Protein AF-A0A9J6EKA9-F1 (afdb_monomer_lite)

Sequence (253 aa):
MNLAAPEAAKYTLNICSNCFHDETPVNCERFLDGGGMNLFLRCLRQLTLYYRMSLIRDMLKNFKQIFTDKPELLRNMMGLLGNVAEVKELRPRLMQDKYLLVFSELLDSESDGIEVSYNAAGILAHILSDGPESWEKASIQAVSRDEVLMRMRRAIDRWALITKRNINYRSFEPILRLLSCEHTPEALHWAVWALANLTQVYRDRDYHTYHAPTGMPLACIYVRDGSTSTSILILPLIHHSLCQRLTFCGTSE

Structure (mmCIF, N/CA/C/O backbone):
data_AF-A0A9J6EKA9-F1
#
_entry.id   AF-A0A9J6EKA9-F1
#
loop_
_atom_site.group_PDB
_atom_site.id
_atom_site.type_symbol
_atom_site.label_atom_id
_atom_site.label_alt_id
_atom_site.label_comp_id
_atom_site.label_asym_id
_atom_site.label_entity_id
_atom_site.label_seq_id
_atom_site.pdbx_PDB_ins_code
_atom_site.Cartn_x
_atom_site.Cartn_y
_atom_site.Cartn_z
_atom_site.occupancy
_atom_site.B_iso_or_equiv
_atom_site.auth_seq_id
_atom_site.auth_comp_id
_atom_site.auth_asym_id
_atom_site.auth_atom_id
_atom_site.pdbx_PDB_model_num
ATOM 1 N N . MET A 1 1 ? -7.711 28.663 14.111 1.00 31.03 1 MET A N 1
ATOM 2 C CA . MET A 1 1 ? -7.559 29.728 13.095 1.00 31.03 1 MET A CA 1
ATOM 3 C C . MET A 1 1 ? -7.857 29.126 11.731 1.00 31.03 1 MET A C 1
ATOM 5 O O . MET A 1 1 ? -7.200 28.163 11.361 1.00 31.03 1 MET A O 1
ATOM 9 N N . ASN A 1 2 ? -8.876 29.630 11.032 1.00 32.97 2 ASN A N 1
ATOM 10 C CA . ASN A 1 2 ? -9.238 29.182 9.684 1.00 32.97 2 ASN A CA 1
ATOM 11 C C . ASN A 1 2 ? -8.281 29.816 8.666 1.00 32.97 2 ASN A C 1
ATOM 13 O O . ASN A 1 2 ? -8.476 30.961 8.269 1.00 32.97 2 ASN A O 1
ATOM 17 N N . LEU A 1 3 ? -7.245 29.085 8.252 1.00 32.62 3 LEU A N 1
ATOM 18 C CA . LEU A 1 3 ? -6.484 29.439 7.054 1.00 32.62 3 LEU A CA 1
ATOM 19 C C . LEU A 1 3 ? -7.378 29.195 5.831 1.00 32.62 3 LEU A C 1
ATOM 21 O O . LEU A 1 3 ? -7.979 28.127 5.700 1.00 32.62 3 LEU A O 1
ATOM 25 N N . ALA A 1 4 ? -7.484 30.186 4.944 1.00 34.25 4 ALA A N 1
ATOM 26 C CA . ALA A 1 4 ? -8.213 30.045 3.689 1.00 34.25 4 ALA A CA 1
ATOM 27 C C . ALA A 1 4 ? -7.691 28.825 2.904 1.00 34.25 4 ALA A C 1
ATOM 29 O O . ALA A 1 4 ? -6.487 28.561 2.871 1.00 34.25 4 ALA A O 1
ATOM 30 N N . ALA A 1 5 ? -8.594 28.076 2.263 1.00 39.09 5 ALA A N 1
ATOM 31 C CA . ALA A 1 5 ? -8.290 26.805 1.595 1.00 39.09 5 ALA A CA 1
ATOM 32 C C . ALA A 1 5 ? -7.062 26.805 0.643 1.00 39.09 5 ALA A C 1
ATOM 34 O O . ALA A 1 5 ? -6.386 25.773 0.607 1.00 39.09 5 ALA A O 1
ATOM 35 N N . PRO A 1 6 ? -6.730 27.898 -0.083 1.00 36.81 6 PRO A N 1
ATOM 36 C CA . PRO A 1 6 ? -5.526 27.976 -0.922 1.00 36.81 6 PRO A CA 1
ATOM 37 C C . PRO A 1 6 ? -4.214 28.122 -0.133 1.00 36.81 6 PRO A C 1
ATOM 39 O O . PRO A 1 6 ? -3.197 27.550 -0.517 1.00 36.81 6 PRO A O 1
ATOM 42 N N . GLU A 1 7 ? -4.231 28.846 0.988 1.00 36.44 7 GLU A N 1
ATOM 43 C CA . GLU A 1 7 ? -3.047 29.082 1.830 1.00 36.44 7 GLU A CA 1
ATOM 44 C C . GLU A 1 7 ? -2.715 27.858 2.689 1.00 36.44 7 GLU A C 1
ATOM 46 O O . GLU A 1 7 ? -1.553 27.487 2.830 1.00 36.44 7 GLU A O 1
ATOM 51 N N . ALA A 1 8 ? -3.740 27.141 3.164 1.00 39.84 8 ALA A N 1
ATOM 52 C CA . ALA A 1 8 ? -3.551 25.832 3.787 1.00 39.84 8 ALA A CA 1
ATOM 53 C C . ALA A 1 8 ? -2.933 24.817 2.804 1.00 39.84 8 ALA A C 1
ATOM 55 O O . ALA A 1 8 ? -2.064 24.042 3.186 1.00 39.84 8 ALA A O 1
ATOM 56 N N . ALA A 1 9 ? -3.337 24.847 1.526 1.00 41.97 9 ALA A N 1
ATOM 57 C CA . ALA A 1 9 ? -2.759 23.983 0.499 1.00 41.97 9 ALA A CA 1
ATOM 58 C C . ALA A 1 9 ? -1.284 24.319 0.229 1.00 41.97 9 ALA A C 1
ATOM 60 O O . ALA A 1 9 ? -0.479 23.399 0.174 1.00 41.97 9 ALA A O 1
ATOM 61 N N . LYS A 1 10 ? -0.904 25.602 0.134 1.00 42.03 10 LYS A N 1
ATOM 62 C CA . LYS A 1 10 ? 0.503 26.025 -0.021 1.00 42.03 10 LYS A CA 1
ATOM 63 C C . LYS A 1 10 ? 1.370 25.699 1.194 1.00 42.03 10 LYS A C 1
ATOM 65 O O . LYS A 1 10 ? 2.486 25.223 1.026 1.00 42.03 10 LYS A O 1
ATOM 70 N N . TYR A 1 11 ? 0.868 25.916 2.409 1.00 43.12 11 TYR A N 1
ATOM 71 C CA . TYR A 1 11 ? 1.606 25.601 3.635 1.00 43.12 11 TYR A CA 1
ATOM 72 C C . TYR A 1 11 ? 1.865 24.095 3.762 1.00 43.12 11 TYR A C 1
ATOM 74 O O . TYR A 1 11 ? 2.992 23.673 4.015 1.00 43.12 11 TYR A O 1
ATOM 82 N N . THR A 1 12 ? 0.853 23.266 3.497 1.00 45.53 12 THR A N 1
ATOM 83 C CA . THR A 1 12 ? 1.026 21.813 3.502 1.00 45.53 12 THR A CA 1
ATOM 84 C C . THR A 1 12 ? 1.826 21.322 2.292 1.00 45.53 12 THR A C 1
ATOM 86 O O . THR A 1 12 ? 2.595 20.386 2.453 1.00 45.53 12 THR A O 1
ATOM 89 N N . LEU A 1 13 ? 1.739 21.960 1.117 1.00 50.53 13 LEU A N 1
ATOM 90 C CA . LEU A 1 13 ? 2.626 21.690 -0.025 1.00 50.53 13 LEU A CA 1
ATOM 91 C C . LEU A 1 13 ? 4.085 22.023 0.294 1.00 50.53 13 LEU A C 1
ATOM 93 O O . LEU A 1 13 ? 4.950 21.270 -0.121 1.00 50.53 13 LEU A O 1
ATOM 97 N N . ASN A 1 14 ? 4.367 23.072 1.071 1.00 48.25 14 ASN A N 1
ATOM 98 C CA . ASN A 1 14 ? 5.718 23.382 1.552 1.00 48.25 14 ASN A CA 1
ATOM 99 C C . ASN A 1 14 ? 6.212 22.359 2.586 1.00 48.25 14 ASN A C 1
ATOM 101 O O . ASN A 1 14 ? 7.370 21.955 2.534 1.00 48.25 14 ASN A O 1
ATOM 105 N N . ILE A 1 15 ? 5.345 21.887 3.492 1.00 51.03 15 ILE A N 1
ATOM 106 C CA . ILE A 1 15 ? 5.673 20.760 4.386 1.00 51.03 15 ILE A CA 1
ATOM 107 C C . ILE A 1 15 ? 5.942 19.498 3.563 1.00 51.03 15 ILE A C 1
ATOM 109 O O . ILE A 1 15 ? 6.937 18.823 3.806 1.00 51.03 15 ILE A O 1
ATOM 113 N N . CYS A 1 16 ? 5.105 19.210 2.563 1.00 51.75 16 CYS A N 1
ATOM 114 C CA . CYS A 1 16 ? 5.302 18.091 1.651 1.00 51.75 16 CYS A CA 1
ATOM 115 C C . CYS A 1 16 ? 6.607 18.266 0.865 1.00 51.75 16 CYS A C 1
ATOM 117 O O . CYS A 1 16 ? 7.383 17.333 0.837 1.00 51.75 16 CYS A O 1
ATOM 119 N N . SER A 1 17 ? 6.917 19.455 0.336 1.00 52.16 17 SER A N 1
ATOM 120 C CA . SER A 1 17 ? 8.173 19.781 -0.361 1.00 52.16 17 SER A CA 1
ATOM 121 C C . SER A 1 17 ? 9.401 19.553 0.514 1.00 52.16 17 SER A C 1
ATOM 123 O O . SER A 1 17 ? 10.379 18.980 0.051 1.00 52.16 17 SER A O 1
ATOM 125 N N . ASN A 1 18 ? 9.344 19.935 1.791 1.00 47.75 18 ASN A N 1
ATOM 126 C CA . ASN A 1 18 ? 10.428 19.674 2.738 1.00 47.75 18 ASN A CA 1
ATOM 127 C C . ASN A 1 18 ? 10.524 18.187 3.118 1.00 47.75 18 ASN A C 1
ATOM 129 O O . ASN A 1 18 ? 11.625 17.682 3.311 1.00 47.75 18 ASN A O 1
ATOM 133 N N . CYS A 1 19 ? 9.397 17.470 3.185 1.00 50.28 19 CYS A N 1
ATOM 134 C CA . CYS A 1 19 ? 9.382 16.016 3.377 1.00 50.28 19 CYS A CA 1
ATOM 135 C C . CYS A 1 19 ? 9.825 15.253 2.115 1.00 50.28 19 CYS A C 1
ATOM 137 O O . CYS A 1 19 ? 10.387 14.175 2.249 1.00 50.28 19 CYS A O 1
ATOM 139 N N . PHE A 1 20 ? 9.614 15.807 0.915 1.00 50.81 20 PHE A N 1
ATOM 140 C CA . PHE A 1 20 ? 9.996 15.220 -0.376 1.00 50.81 20 PHE A CA 1
ATOM 141 C C . PHE A 1 20 ? 11.507 15.239 -0.613 1.00 50.81 20 PHE A C 1
ATOM 143 O O . PHE A 1 20 ? 12.000 14.491 -1.449 1.00 50.81 20 PHE A O 1
ATOM 150 N N . HIS A 1 21 ? 12.254 16.087 0.096 1.00 50.03 21 HIS A N 1
ATOM 151 C CA . HIS A 1 21 ? 13.708 16.149 -0.046 1.00 50.03 21 HIS A CA 1
ATOM 152 C C . HIS A 1 21 ? 14.460 15.240 0.931 1.00 50.03 21 HIS A C 1
ATOM 154 O O . HIS A 1 21 ? 15.605 14.893 0.654 1.00 50.03 21 HIS A O 1
ATOM 160 N N . ASP A 1 22 ? 13.830 14.820 2.032 1.00 56.62 22 ASP A N 1
ATOM 161 C CA . ASP A 1 22 ? 14.459 13.964 3.038 1.00 56.62 22 ASP A CA 1
ATOM 162 C C . ASP A 1 22 ? 13.412 13.043 3.682 1.00 56.62 22 ASP A C 1
ATOM 164 O O . ASP A 1 22 ? 12.856 13.309 4.740 1.00 56.62 22 ASP A O 1
ATOM 168 N N . GLU A 1 23 ? 13.052 11.967 2.997 1.00 66.50 23 GLU A N 1
ATOM 169 C CA . GLU A 1 23 ? 11.956 11.064 3.369 1.00 66.50 23 GLU A CA 1
ATOM 170 C C . GLU A 1 23 ? 12.373 10.085 4.499 1.00 66.50 23 GLU A C 1
ATOM 172 O O . GLU A 1 23 ? 12.373 8.862 4.347 1.00 66.50 23 GLU A O 1
ATOM 177 N N . THR A 1 24 ? 12.775 10.644 5.644 1.00 79.81 24 THR A N 1
ATOM 178 C CA . THR A 1 24 ? 13.167 9.935 6.875 1.00 79.81 24 THR A CA 1
ATOM 179 C C . THR A 1 24 ? 11.957 9.602 7.754 1.00 79.81 24 THR A C 1
ATOM 181 O O . THR A 1 24 ? 10.901 10.229 7.607 1.00 79.81 24 THR A O 1
ATOM 184 N N . PRO A 1 25 ? 12.088 8.683 8.737 1.00 85.19 25 PRO A N 1
ATOM 185 C CA . PRO A 1 25 ? 11.014 8.405 9.695 1.00 85.19 25 PRO A CA 1
ATOM 186 C C . PRO A 1 25 ? 10.488 9.658 10.411 1.00 85.19 25 PRO A C 1
ATOM 188 O O . PRO A 1 25 ? 9.280 9.820 10.562 1.00 85.19 25 PRO A O 1
ATOM 191 N N . VAL A 1 26 ? 11.379 10.592 10.765 1.00 85.00 26 VAL A N 1
ATOM 192 C CA . VAL A 1 26 ? 11.016 11.868 11.407 1.00 85.00 26 VAL A CA 1
ATOM 193 C C . VAL A 1 26 ? 10.159 12.734 10.483 1.00 85.00 26 VAL A C 1
ATOM 195 O O . VAL A 1 26 ? 9.188 13.348 10.921 1.00 85.00 26 VAL A O 1
ATOM 198 N N . ASN A 1 27 ? 10.480 12.786 9.191 1.00 82.06 27 ASN A N 1
ATOM 199 C CA . ASN A 1 27 ? 9.692 13.566 8.241 1.00 82.06 27 ASN A CA 1
ATOM 200 C C . ASN A 1 27 ? 8.364 12.874 7.886 1.00 82.06 27 ASN A C 1
ATOM 202 O O . ASN A 1 27 ? 7.355 13.558 7.715 1.00 82.06 27 ASN A O 1
ATOM 206 N N . CYS A 1 28 ? 8.313 11.538 7.892 1.00 87.50 28 CYS A N 1
ATOM 207 C CA . CYS A 1 28 ? 7.061 10.779 7.813 1.00 87.50 28 CYS A CA 1
ATOM 208 C C . CYS A 1 28 ? 6.128 11.100 8.993 1.00 87.50 28 CYS A C 1
ATOM 210 O O . CYS A 1 28 ? 4.935 11.337 8.801 1.00 87.50 28 CYS A O 1
ATOM 212 N N . GLU A 1 29 ? 6.674 11.171 10.208 1.00 87.75 29 GLU A N 1
ATOM 213 C CA . GLU A 1 29 ? 5.924 11.562 11.403 1.00 87.75 29 GLU A CA 1
ATOM 214 C C . GLU A 1 29 ? 5.414 13.007 11.303 1.00 87.75 29 GLU A C 1
ATOM 216 O O . GLU A 1 29 ? 4.215 13.248 11.456 1.00 87.75 29 GLU A O 1
ATOM 221 N N . ARG A 1 30 ? 6.284 13.955 10.926 1.00 86.06 30 ARG A N 1
ATOM 222 C CA . ARG A 1 30 ? 5.907 15.363 10.702 1.00 86.06 30 ARG A CA 1
ATOM 223 C C . ARG A 1 30 ? 4.816 15.524 9.649 1.00 86.06 30 ARG A C 1
ATOM 225 O O . ARG A 1 30 ? 3.934 16.366 9.815 1.00 86.06 30 ARG A O 1
ATOM 232 N N . PHE A 1 31 ? 4.846 14.734 8.576 1.00 84.88 31 PHE A N 1
ATOM 233 C CA . PHE A 1 31 ? 3.781 14.728 7.574 1.00 84.88 31 PHE A CA 1
ATOM 234 C C . PHE A 1 31 ? 2.436 14.321 8.189 1.00 84.88 31 PHE A C 1
ATOM 236 O O . PHE A 1 31 ? 1.421 14.983 7.951 1.00 84.88 31 PHE A O 1
ATOM 243 N N . LEU A 1 32 ? 2.414 13.262 9.003 1.00 88.62 32 LEU A N 1
ATOM 244 C CA . LEU A 1 32 ? 1.193 12.822 9.675 1.00 88.62 32 LEU A CA 1
ATOM 245 C C . LEU A 1 32 ? 0.695 13.863 10.689 1.00 88.62 32 LEU A C 1
ATOM 247 O O . LEU A 1 32 ? -0.502 14.163 10.707 1.00 88.62 32 LEU A O 1
ATOM 251 N N . ASP A 1 33 ? 1.594 14.448 11.483 1.00 87.75 33 ASP A N 1
ATOM 252 C CA . ASP A 1 33 ? 1.280 15.487 12.476 1.00 87.75 33 ASP A CA 1
ATOM 253 C C . ASP A 1 33 ? 0.767 16.775 11.829 1.00 87.75 33 ASP A C 1
ATOM 255 O O . ASP A 1 33 ? -0.171 17.401 12.323 1.00 87.75 33 ASP A O 1
ATOM 259 N N . GLY A 1 34 ? 1.308 17.126 10.661 1.00 83.00 34 GLY A N 1
ATOM 260 C CA . GLY A 1 34 ? 0.862 18.250 9.840 1.00 83.00 34 GLY A CA 1
ATOM 261 C C . GLY A 1 34 ? -0.487 18.033 9.143 1.00 83.00 34 GLY A C 1
ATOM 262 O O . GLY A 1 34 ? -0.888 18.856 8.318 1.00 83.00 34 GLY A O 1
ATOM 263 N N . GLY A 1 35 ? -1.194 16.934 9.427 1.00 83.31 35 GLY A N 1
ATOM 264 C CA . GLY A 1 35 ? -2.487 16.625 8.819 1.00 83.31 35 GLY A CA 1
ATOM 265 C C . GLY A 1 35 ? -2.385 16.099 7.386 1.00 83.31 35 GLY A C 1
ATOM 266 O O . GLY A 1 35 ? -3.360 16.193 6.633 1.00 83.31 35 GLY A O 1
ATOM 267 N N . GLY A 1 36 ? -1.243 15.521 7.008 1.00 84.19 36 GLY A N 1
ATOM 268 C CA . GLY A 1 36 ? -0.967 15.009 5.666 1.00 84.19 36 GLY A CA 1
ATOM 269 C C . GLY A 1 36 ? -2.031 14.047 5.129 1.00 84.19 36 GLY A C 1
ATOM 270 O O . GLY A 1 36 ? -2.446 14.165 3.976 1.00 84.19 36 GLY A O 1
ATOM 271 N N . MET A 1 37 ? -2.590 13.182 5.983 1.00 89.50 37 MET A N 1
ATOM 272 C CA . MET A 1 37 ? -3.687 12.282 5.594 1.00 89.50 37 MET A CA 1
ATOM 273 C C . MET A 1 37 ? -4.980 13.016 5.216 1.00 89.50 37 MET A C 1
ATOM 275 O O . MET A 1 37 ? -5.691 12.597 4.304 1.00 89.50 37 MET A O 1
ATOM 279 N N . ASN A 1 38 ? -5.297 14.132 5.877 1.00 83.81 38 ASN A N 1
ATOM 280 C CA . ASN A 1 38 ? -6.464 14.935 5.504 1.00 83.81 38 ASN A CA 1
ATOM 281 C C . ASN A 1 38 ? -6.245 15.619 4.153 1.00 83.81 38 ASN A C 1
ATOM 283 O O . ASN A 1 38 ? -7.187 15.739 3.367 1.00 83.81 38 ASN A O 1
ATOM 287 N N . LEU A 1 39 ? -5.013 16.050 3.866 1.00 79.19 39 LEU A N 1
ATOM 288 C CA . LEU A 1 39 ? -4.672 16.594 2.558 1.00 79.19 39 LEU A CA 1
ATOM 289 C C . LEU A 1 39 ? -4.777 15.517 1.471 1.00 79.19 39 LEU A C 1
ATOM 291 O O . LEU A 1 39 ? -5.430 15.763 0.460 1.00 79.19 39 LEU A O 1
ATOM 295 N N . PHE A 1 40 ? -4.226 14.325 1.710 1.00 83.06 40 PHE A N 1
ATOM 296 C CA . PHE A 1 40 ? -4.327 13.182 0.801 1.00 83.06 40 PHE A CA 1
ATOM 297 C C . PHE A 1 40 ? -5.783 12.886 0.412 1.00 83.06 40 PHE A C 1
ATOM 299 O O . PHE A 1 40 ? -6.127 12.887 -0.773 1.00 83.06 40 PHE A O 1
ATOM 306 N N . LEU A 1 41 ? -6.675 12.754 1.401 1.00 83.00 41 LEU A N 1
ATOM 307 C CA . LEU A 1 41 ? -8.102 12.519 1.154 1.00 83.00 41 LEU A CA 1
ATOM 308 C C . LEU A 1 41 ? -8.774 13.664 0.379 1.00 83.00 41 LEU A C 1
ATOM 310 O O . LEU A 1 41 ? -9.629 13.422 -0.476 1.00 83.00 41 LEU A O 1
ATOM 314 N N . ARG A 1 42 ? -8.402 14.922 0.653 1.00 78.94 42 ARG A N 1
ATOM 315 C CA . ARG A 1 42 ? -8.920 16.086 -0.087 1.00 78.94 42 ARG A CA 1
ATOM 316 C C . ARG A 1 42 ? -8.445 16.088 -1.540 1.00 78.94 42 ARG A C 1
ATOM 318 O O . ARG A 1 42 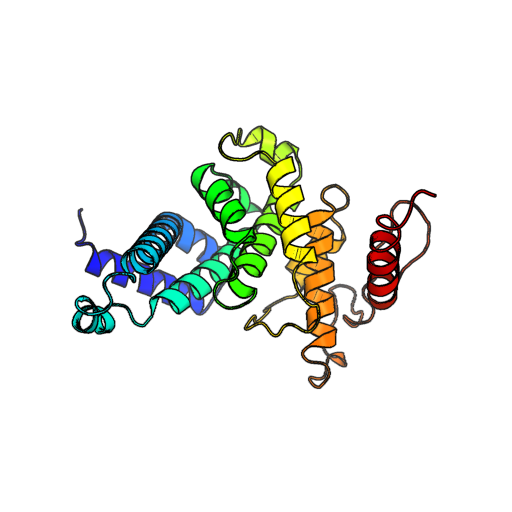? -9.255 16.370 -2.423 1.00 78.94 42 ARG A O 1
ATOM 325 N N . CYS A 1 43 ? -7.180 15.755 -1.794 1.00 76.38 43 CYS A N 1
ATOM 326 C CA . CYS A 1 43 ? -6.625 15.649 -3.143 1.00 76.38 43 CYS A CA 1
ATOM 327 C C . CYS A 1 43 ? -7.332 14.558 -3.950 1.00 76.38 43 CYS A C 1
ATOM 329 O O . CYS A 1 43 ? -7.789 14.835 -5.060 1.00 76.38 43 CYS A O 1
ATOM 331 N N . LEU A 1 44 ? -7.515 13.371 -3.362 1.00 75.81 44 LEU A N 1
ATOM 332 C CA . LEU A 1 44 ? -8.280 12.278 -3.965 1.00 75.81 44 LEU A CA 1
ATOM 333 C C . LEU A 1 44 ? -9.708 12.698 -4.300 1.00 75.81 44 LEU A C 1
ATOM 335 O O . LEU A 1 44 ? -10.119 12.609 -5.452 1.00 75.81 44 LEU A O 1
ATOM 339 N N . ARG A 1 45 ? -10.451 13.241 -3.326 1.00 75.56 45 ARG A N 1
ATOM 340 C CA . ARG A 1 45 ? -11.833 13.691 -3.547 1.00 75.56 45 ARG A CA 1
ATOM 341 C C . ARG A 1 45 ? -11.919 14.708 -4.682 1.00 75.56 45 ARG A C 1
ATOM 343 O O . ARG A 1 45 ? -12.806 14.618 -5.527 1.00 75.56 45 ARG A O 1
ATOM 350 N N . GLN A 1 46 ? -11.002 15.670 -4.717 1.00 67.88 46 GLN A N 1
ATOM 351 C CA . GLN A 1 46 ? -11.003 16.706 -5.742 1.00 67.88 46 GLN A CA 1
ATOM 352 C C . GLN A 1 46 ? -10.656 16.153 -7.133 1.00 67.88 46 GLN A C 1
ATOM 354 O O . GLN A 1 46 ? -11.191 16.646 -8.127 1.00 67.88 46 GLN A O 1
ATOM 359 N N . LEU A 1 47 ? -9.773 15.154 -7.218 1.00 66.38 47 LEU A N 1
ATOM 360 C CA . LEU A 1 47 ? -9.475 14.438 -8.459 1.00 66.38 47 LEU A CA 1
ATOM 361 C C . LEU A 1 47 ? -10.683 13.627 -8.929 1.00 66.38 47 LEU A C 1
ATOM 363 O O . LEU A 1 47 ? -11.090 13.768 -10.078 1.00 66.38 47 LEU A O 1
ATOM 367 N N . THR A 1 48 ? -11.324 12.867 -8.040 1.00 67.12 48 THR A N 1
ATOM 368 C CA . THR A 1 48 ? -12.539 12.105 -8.358 1.00 67.12 48 THR A CA 1
ATOM 369 C C . THR A 1 48 ? -13.650 13.015 -8.877 1.00 67.12 48 THR A C 1
ATOM 371 O O . THR A 1 48 ? -14.286 12.705 -9.881 1.00 67.12 48 THR A O 1
ATOM 374 N N . LEU A 1 49 ? -13.863 14.175 -8.245 1.00 66.44 49 LEU A N 1
ATOM 375 C CA . LEU A 1 49 ? -14.834 15.164 -8.720 1.00 66.44 49 LEU A CA 1
ATOM 376 C C . LEU A 1 49 ? -14.463 15.716 -10.100 1.00 66.44 49 LEU A C 1
ATOM 378 O O . LEU A 1 49 ? -15.329 15.814 -10.964 1.00 66.44 49 LEU A O 1
ATOM 382 N N . TYR A 1 50 ? -13.185 16.020 -10.336 1.00 61.38 50 TYR A N 1
ATOM 383 C CA . TYR A 1 50 ? -12.711 16.479 -11.641 1.00 61.38 50 TYR A CA 1
ATOM 384 C C . TYR A 1 50 ? -12.977 15.447 -12.749 1.00 61.38 50 TYR A C 1
ATOM 386 O O . TYR A 1 50 ? -13.568 15.789 -13.773 1.00 61.38 50 TYR A O 1
ATOM 394 N N . TYR A 1 51 ? -12.626 14.176 -12.527 1.00 61.12 51 TYR A N 1
ATOM 395 C CA . TYR A 1 51 ? -12.860 13.114 -13.509 1.00 61.12 51 TYR A CA 1
ATOM 396 C C . TYR A 1 51 ? -14.351 12.845 -13.744 1.00 61.12 51 TYR A C 1
ATOM 398 O O . TYR A 1 51 ? -14.757 12.638 -14.886 1.00 61.12 51 TYR A O 1
ATOM 406 N N . ARG A 1 52 ? -15.195 12.941 -12.706 1.00 63.84 52 ARG A N 1
ATOM 407 C CA . ARG A 1 52 ? -16.658 12.811 -12.850 1.00 63.84 52 ARG A CA 1
ATOM 408 C C . ARG A 1 52 ? -17.298 13.993 -13.586 1.00 63.84 52 ARG A C 1
ATOM 410 O O . ARG A 1 52 ? -18.282 13.801 -14.291 1.00 63.84 52 ARG A O 1
ATOM 417 N N . MET A 1 53 ? -16.748 15.200 -13.450 1.00 59.59 53 MET A N 1
ATOM 418 C CA . MET A 1 53 ? -17.249 16.415 -14.112 1.00 59.59 53 MET A CA 1
ATOM 419 C C . MET A 1 53 ? -16.706 16.614 -15.540 1.00 59.59 53 MET A C 1
ATOM 421 O O . MET A 1 53 ? -17.224 17.452 -16.277 1.00 59.59 53 MET A O 1
ATOM 425 N N . SER A 1 54 ? -15.718 15.821 -15.978 1.00 54.19 54 SER A N 1
ATOM 426 C CA . SER A 1 54 ? -15.102 15.894 -17.316 1.00 54.19 54 SER A CA 1
ATOM 427 C C . SER A 1 54 ? -16.058 15.602 -18.491 1.00 54.19 54 SER A C 1
ATOM 429 O O . SER A 1 54 ? -15.642 15.707 -19.648 1.00 54.19 54 SER A O 1
ATOM 431 N N . LEU A 1 55 ? -17.325 15.265 -18.240 1.00 52.69 55 LEU A N 1
ATOM 432 C CA . LEU A 1 55 ? -18.364 15.189 -19.275 1.00 52.69 55 LEU A CA 1
ATOM 433 C C . LEU A 1 55 ? -18.832 16.578 -19.759 1.00 52.69 55 LEU A C 1
ATOM 435 O O . LEU A 1 55 ? -19.481 16.667 -20.795 1.00 52.69 55 LEU A O 1
ATOM 439 N N . ILE A 1 56 ? -18.444 17.668 -19.083 1.00 56.06 56 ILE A N 1
ATOM 440 C CA . ILE A 1 56 ? -18.742 19.057 -19.479 1.00 56.06 56 ILE A CA 1
ATOM 441 C C . ILE A 1 56 ? -17.443 19.728 -19.969 1.00 56.06 56 ILE A C 1
ATOM 443 O O . ILE A 1 56 ? -16.884 20.619 -19.327 1.00 56.06 56 ILE A O 1
ATOM 447 N N . ARG A 1 57 ? -16.895 19.233 -21.090 1.00 51.94 57 ARG A N 1
ATOM 448 C CA . ARG A 1 57 ? -15.536 19.564 -21.577 1.00 51.94 57 ARG A CA 1
ATOM 449 C C . ARG A 1 57 ? -15.292 21.045 -21.897 1.00 51.94 57 ARG A C 1
ATOM 451 O O . ARG A 1 57 ? -14.149 21.488 -21.805 1.00 51.94 57 ARG A O 1
ATOM 458 N N . ASP A 1 58 ? -16.323 21.821 -22.218 1.00 52.28 58 ASP A N 1
ATOM 459 C CA . ASP A 1 58 ? -16.129 23.181 -22.742 1.00 52.28 58 ASP A CA 1
ATOM 460 C C . ASP A 1 58 ? -16.069 24.283 -21.675 1.00 52.28 58 ASP A C 1
ATOM 462 O O . ASP A 1 58 ? -15.504 25.346 -21.925 1.00 52.28 58 ASP A O 1
ATOM 466 N N . MET A 1 59 ? -16.531 24.024 -20.446 1.00 51.56 59 MET A N 1
ATOM 467 C CA . MET A 1 59 ? -16.549 25.037 -19.377 1.00 51.56 59 MET A CA 1
ATOM 468 C C . MET A 1 59 ? -15.257 25.070 -18.530 1.00 51.56 59 MET A C 1
ATOM 470 O O . MET A 1 59 ? -15.060 25.977 -17.724 1.00 51.56 59 MET A O 1
ATOM 474 N N . LEU A 1 60 ? -14.347 24.103 -18.711 1.00 48.16 60 LEU A N 1
ATOM 475 C CA . LEU A 1 60 ? -13.172 23.904 -17.843 1.00 48.16 60 LEU A CA 1
ATOM 476 C C . LEU A 1 60 ? -11.832 24.369 -18.438 1.00 48.16 60 LEU A C 1
ATOM 478 O O . LEU A 1 60 ? -10.801 24.261 -17.769 1.00 48.16 60 LEU A O 1
ATOM 482 N N . LYS A 1 61 ? -11.808 24.949 -19.647 1.00 47.62 61 LYS A N 1
ATOM 483 C CA . LYS A 1 61 ? -10.563 25.480 -20.243 1.00 47.62 61 LYS A CA 1
ATOM 484 C C . LYS A 1 61 ? -9.898 26.563 -19.377 1.00 47.62 61 LYS A C 1
ATOM 486 O O . LYS A 1 61 ? -8.675 26.592 -19.306 1.00 47.62 61 LYS A O 1
ATOM 491 N N . ASN A 1 62 ? -10.683 27.348 -18.631 1.00 45.72 62 ASN A N 1
ATOM 492 C CA . ASN A 1 62 ? -10.177 28.361 -17.690 1.00 45.72 62 ASN A CA 1
ATOM 493 C C . ASN A 1 62 ? -9.817 27.801 -16.301 1.00 45.72 62 ASN A C 1
ATOM 495 O O . ASN A 1 62 ? -9.135 28.462 -15.527 1.00 45.72 62 ASN A O 1
ATOM 499 N N . PHE A 1 63 ? -10.227 26.570 -15.984 1.00 42.88 63 PHE A N 1
ATOM 500 C CA . PHE A 1 63 ? -9.856 25.890 -14.739 1.00 42.88 63 PHE A CA 1
ATOM 501 C C . PHE A 1 63 ? -8.499 25.177 -14.851 1.00 42.88 63 PHE A C 1
ATOM 503 O O . PHE A 1 63 ? -7.828 24.959 -13.847 1.00 42.88 63 PHE A O 1
ATOM 510 N N . LYS A 1 64 ? -8.046 24.862 -16.071 1.00 39.28 64 LYS A N 1
ATOM 511 C CA . LYS A 1 64 ? -6.797 24.133 -16.341 1.00 39.28 64 LYS A CA 1
ATOM 512 C C . LYS A 1 64 ? -5.559 24.758 -15.674 1.00 39.28 64 LYS A C 1
ATOM 514 O O . LYS A 1 64 ? -4.677 24.023 -15.260 1.00 39.28 64 LYS A O 1
ATOM 519 N N . GLN A 1 65 ? -5.525 26.081 -15.497 1.00 42.69 65 GLN A N 1
ATOM 520 C CA . GLN A 1 65 ? -4.359 26.816 -14.983 1.00 42.69 65 GLN A CA 1
ATOM 521 C C . GLN A 1 65 ? -4.130 26.704 -13.464 1.00 42.69 65 GLN A C 1
ATOM 523 O O . GLN A 1 65 ? -3.018 26.939 -13.009 1.00 42.69 65 GLN A O 1
ATOM 528 N N . ILE A 1 66 ? -5.143 26.312 -12.680 1.00 44.31 66 ILE A N 1
ATOM 529 C CA . ILE A 1 66 ? -5.011 26.068 -11.225 1.00 44.31 66 ILE A CA 1
ATOM 530 C C . ILE A 1 66 ? -4.718 24.577 -10.941 1.00 44.31 66 ILE A C 1
ATOM 532 O O . ILE A 1 66 ? -4.399 24.193 -9.818 1.00 44.31 66 ILE A O 1
ATOM 536 N N . PHE A 1 67 ? -4.849 23.708 -11.952 1.00 47.03 67 PHE A N 1
ATOM 537 C CA . PHE A 1 67 ? -5.054 22.269 -11.758 1.00 47.03 67 PHE A CA 1
ATOM 538 C C . PHE A 1 67 ? -4.105 21.352 -12.540 1.00 47.03 67 PHE A C 1
ATOM 540 O O . PHE A 1 67 ? -4.344 20.144 -12.587 1.00 47.03 67 PHE A O 1
ATOM 547 N N . THR A 1 68 ? -3.024 21.901 -13.094 1.00 44.03 68 THR A N 1
ATOM 548 C CA . THR A 1 68 ? -2.032 21.181 -13.908 1.00 44.03 68 THR A CA 1
ATOM 549 C C . THR A 1 68 ? -1.246 20.116 -13.123 1.00 44.03 68 THR A C 1
ATOM 551 O O . THR A 1 68 ? -0.924 19.078 -13.691 1.00 44.03 68 THR A O 1
ATOM 554 N N . ASP A 1 69 ? -1.058 20.290 -11.807 1.00 54.00 69 ASP A N 1
ATOM 555 C CA . ASP A 1 69 ? -0.076 19.505 -11.026 1.00 54.00 69 ASP A CA 1
ATOM 556 C C . ASP A 1 69 ? -0.690 18.389 -10.153 1.00 54.00 69 ASP A C 1
ATOM 558 O O . ASP A 1 69 ? -0.019 17.764 -9.333 1.00 54.00 69 ASP A O 1
ATOM 562 N N . LYS A 1 70 ? -1.998 18.119 -10.262 1.00 62.50 70 LYS A N 1
ATOM 563 C CA . LYS A 1 70 ? -2.692 17.212 -9.322 1.00 62.50 70 LYS A CA 1
ATOM 564 C C . LYS A 1 70 ? -2.349 15.719 -9.446 1.00 62.50 70 LYS A C 1
ATOM 566 O O . LYS A 1 70 ? -2.280 15.074 -8.399 1.00 62.50 70 LYS A O 1
ATOM 571 N N . PRO A 1 71 ? -2.191 15.130 -10.647 1.00 63.12 71 PRO A N 1
ATOM 572 C CA . PRO A 1 71 ? -1.759 13.736 -10.761 1.00 63.12 71 PRO A CA 1
ATOM 573 C C . PRO A 1 71 ? -0.359 13.532 -10.176 1.00 63.12 71 PRO A C 1
ATOM 575 O O . PRO A 1 71 ? -0.113 12.546 -9.492 1.00 63.12 71 PRO A O 1
ATOM 578 N N . GLU A 1 72 ? 0.524 14.513 -10.370 1.00 68.19 72 GLU A N 1
ATOM 579 C CA . GLU A 1 72 ? 1.856 14.535 -9.770 1.00 68.19 72 GLU A CA 1
ATOM 580 C C . GLU A 1 72 ? 1.797 14.669 -8.249 1.00 68.19 72 GLU A C 1
ATOM 582 O O . GLU A 1 72 ? 2.420 13.883 -7.543 1.00 68.19 72 GLU A O 1
ATOM 587 N N . LEU A 1 73 ? 0.962 15.570 -7.730 1.00 69.62 73 LEU A N 1
ATOM 588 C CA . LEU A 1 73 ? 0.734 15.693 -6.294 1.00 69.62 73 LEU A CA 1
ATOM 589 C C . LEU A 1 73 ? 0.226 14.387 -5.671 1.00 69.62 73 LEU A C 1
ATOM 591 O O . LEU A 1 73 ? 0.698 13.998 -4.605 1.00 69.62 73 LEU A O 1
ATOM 595 N N . LEU A 1 74 ? -0.723 13.705 -6.323 1.00 70.19 74 LEU A N 1
ATOM 596 C CA . LEU A 1 74 ? -1.218 12.412 -5.853 1.00 70.19 74 LEU A CA 1
ATOM 597 C C . LEU A 1 74 ? -0.110 11.355 -5.877 1.00 70.19 74 LEU A C 1
ATOM 599 O O . LEU A 1 74 ? 0.042 10.640 -4.892 1.00 70.19 74 LEU A O 1
ATOM 603 N N . ARG A 1 75 ? 0.677 11.275 -6.958 1.00 71.38 75 ARG A N 1
ATOM 604 C CA . ARG A 1 75 ? 1.814 10.347 -7.064 1.00 71.38 75 ARG A CA 1
ATOM 605 C C . ARG A 1 75 ? 2.822 10.578 -5.942 1.00 71.38 75 ARG A C 1
ATOM 607 O O . ARG A 1 75 ? 3.212 9.634 -5.263 1.00 71.38 75 ARG A O 1
ATOM 614 N N . ASN A 1 76 ? 3.167 11.836 -5.696 1.00 75.00 76 ASN A N 1
ATOM 615 C CA . ASN A 1 76 ? 4.107 12.218 -4.653 1.00 75.00 76 ASN A CA 1
ATOM 616 C C . ASN A 1 76 ? 3.547 11.873 -3.259 1.00 75.00 76 ASN A C 1
ATOM 618 O O . ASN A 1 76 ? 4.249 11.294 -2.433 1.00 75.00 76 ASN A O 1
ATOM 622 N N . MET A 1 77 ? 2.257 12.131 -3.007 1.00 79.38 77 MET A N 1
ATOM 623 C CA . MET A 1 77 ? 1.593 11.711 -1.764 1.00 79.38 77 MET A CA 1
ATOM 624 C C . MET A 1 77 ? 1.573 10.192 -1.591 1.00 79.38 77 MET A C 1
ATOM 626 O O . MET A 1 77 ? 1.817 9.715 -0.489 1.00 79.38 77 MET A O 1
ATOM 630 N N . MET A 1 78 ? 1.305 9.432 -2.655 1.00 82.50 78 MET A N 1
ATOM 631 C CA . MET A 1 78 ? 1.331 7.968 -2.614 1.00 82.50 78 MET A CA 1
ATOM 632 C C . MET A 1 78 ? 2.730 7.442 -2.284 1.00 82.50 78 MET A C 1
ATOM 634 O O . MET A 1 78 ? 2.849 6.563 -1.435 1.00 82.50 78 MET A O 1
ATOM 638 N N . GLY A 1 79 ? 3.780 8.017 -2.880 1.00 81.25 79 GLY A N 1
ATOM 639 C CA . GLY A 1 79 ? 5.168 7.687 -2.542 1.00 81.25 79 GLY A CA 1
ATOM 640 C C . GLY A 1 79 ? 5.493 7.972 -1.074 1.00 81.25 79 GLY A C 1
ATOM 641 O O . GLY A 1 79 ? 5.996 7.099 -0.370 1.00 81.25 79 GLY A O 1
ATOM 642 N N . LEU A 1 80 ? 5.108 9.151 -0.570 1.00 82.56 80 LEU A N 1
ATOM 643 C CA . LEU A 1 80 ? 5.312 9.517 0.834 1.00 82.56 80 LEU A CA 1
ATOM 644 C C . LEU A 1 80 ? 4.579 8.573 1.796 1.00 82.56 80 LEU A C 1
ATOM 646 O O . LEU A 1 80 ? 5.144 8.170 2.809 1.00 82.56 80 LEU A O 1
ATOM 650 N N . LEU A 1 81 ? 3.340 8.193 1.474 1.00 90.00 81 LEU A N 1
ATOM 651 C CA . LEU A 1 81 ? 2.574 7.221 2.257 1.00 90.00 81 LEU A CA 1
ATOM 652 C C . LEU A 1 81 ? 3.188 5.821 2.216 1.00 90.00 81 LEU A C 1
ATOM 654 O O . LEU A 1 81 ? 3.122 5.119 3.223 1.00 90.00 81 LEU A O 1
ATOM 658 N N . GLY A 1 82 ? 3.819 5.445 1.100 1.00 91.44 82 GLY A N 1
ATOM 659 C CA . GLY A 1 82 ? 4.672 4.262 1.011 1.00 91.44 82 GLY A CA 1
ATOM 660 C C . GLY A 1 82 ? 5.746 4.279 2.095 1.00 91.44 82 GLY A C 1
ATOM 661 O O . GLY A 1 82 ? 5.785 3.373 2.922 1.00 91.44 82 GLY A O 1
ATOM 662 N N . ASN A 1 83 ? 6.520 5.364 2.190 1.00 89.62 83 ASN A N 1
ATOM 663 C CA . ASN A 1 83 ? 7.558 5.497 3.222 1.00 89.62 83 ASN A CA 1
ATOM 664 C C . ASN A 1 83 ? 6.990 5.482 4.643 1.00 89.62 83 ASN A C 1
ATOM 666 O O . ASN A 1 83 ? 7.565 4.866 5.535 1.00 89.62 83 ASN A O 1
ATOM 670 N N . VAL A 1 84 ? 5.852 6.148 4.868 1.00 92.75 84 VAL A N 1
ATOM 671 C CA . VAL A 1 84 ? 5.179 6.118 6.176 1.00 92.75 84 VAL A CA 1
ATOM 672 C C . VAL A 1 84 ? 4.838 4.676 6.555 1.00 92.75 84 VAL A C 1
ATOM 674 O O . VAL A 1 84 ? 5.029 4.289 7.706 1.00 92.75 84 VAL A O 1
ATOM 677 N N . ALA A 1 85 ? 4.359 3.871 5.602 1.00 95.81 85 ALA A N 1
ATOM 678 C CA . ALA A 1 85 ? 4.031 2.471 5.837 1.00 95.81 85 ALA A CA 1
ATOM 679 C C . ALA A 1 85 ? 5.278 1.609 6.105 1.00 95.81 85 ALA A C 1
ATOM 681 O O . ALA A 1 85 ? 5.205 0.656 6.879 1.00 95.81 85 ALA A O 1
ATOM 682 N N . GLU A 1 86 ? 6.440 1.951 5.546 1.00 93.75 86 GLU A N 1
ATOM 683 C CA . GLU A 1 86 ? 7.702 1.256 5.837 1.00 93.75 86 GLU A CA 1
ATOM 684 C C . GLU A 1 86 ? 8.144 1.406 7.307 1.00 93.75 86 GLU A C 1
ATOM 686 O O . GLU A 1 86 ? 8.794 0.501 7.848 1.00 93.75 86 GLU A O 1
ATOM 691 N N . VAL A 1 87 ? 7.761 2.504 7.975 1.00 94.62 87 VAL A N 1
ATOM 692 C CA . VAL A 1 87 ? 8.064 2.781 9.390 1.00 94.62 87 VAL A CA 1
ATOM 693 C C . VAL A 1 87 ? 7.053 2.075 10.295 1.00 94.62 87 VAL A C 1
ATOM 695 O O . VAL A 1 87 ? 5.887 2.464 10.390 1.00 94.62 87 VAL A O 1
ATOM 698 N N . LYS A 1 88 ? 7.502 1.026 10.995 1.00 94.69 88 LYS A N 1
ATOM 699 C CA . LYS A 1 88 ? 6.643 0.158 11.818 1.00 94.69 88 LYS A CA 1
ATOM 700 C C . LYS A 1 88 ? 5.851 0.929 12.873 1.00 94.69 88 LYS A C 1
ATOM 702 O O . LYS A 1 88 ? 4.667 0.679 13.064 1.00 94.69 88 LYS A O 1
ATOM 707 N N . GLU A 1 89 ? 6.484 1.898 13.514 1.00 96.25 89 GLU A N 1
ATOM 708 C CA . GLU A 1 89 ? 5.914 2.688 14.603 1.00 96.25 89 GLU A CA 1
ATOM 709 C C . GLU A 1 89 ? 4.806 3.636 14.116 1.00 96.25 89 GLU A C 1
ATOM 711 O O . GLU A 1 89 ? 3.927 4.011 14.893 1.00 96.25 89 GLU A O 1
ATOM 716 N N . LEU A 1 90 ? 4.803 3.997 12.826 1.00 96.56 90 LEU A N 1
ATOM 717 C CA . LEU A 1 90 ? 3.808 4.893 12.231 1.00 96.56 90 LEU A CA 1
ATOM 718 C C . LEU A 1 90 ? 2.610 4.151 11.627 1.00 96.56 90 LEU A C 1
ATOM 720 O O . LEU A 1 90 ? 1.538 4.747 11.502 1.00 96.56 90 LEU A O 1
ATOM 724 N N . ARG A 1 91 ? 2.734 2.856 11.304 1.00 97.06 91 ARG A N 1
ATOM 725 C CA . ARG A 1 91 ? 1.644 2.044 10.725 1.00 97.06 91 ARG A CA 1
ATOM 726 C C . ARG A 1 91 ? 0.337 2.064 11.529 1.00 97.06 91 ARG A C 1
ATOM 728 O O . ARG A 1 91 ? -0.711 2.218 10.897 1.00 97.06 91 ARG A O 1
ATOM 735 N N . PRO A 1 92 ? 0.331 2.045 12.878 1.00 97.12 92 PRO A N 1
ATOM 736 C CA . PRO A 1 92 ? -0.904 2.202 13.650 1.00 97.12 92 PRO A CA 1
ATOM 737 C C . PRO A 1 92 ? -1.676 3.492 13.335 1.00 97.12 92 PRO A C 1
ATOM 739 O O . PRO A 1 92 ? -2.897 3.525 13.448 1.00 97.12 92 PRO A O 1
ATOM 742 N N . ARG A 1 93 ? -0.999 4.559 12.886 1.00 96.25 93 ARG A N 1
ATOM 743 C CA . ARG A 1 93 ? -1.651 5.818 12.485 1.00 96.25 93 ARG A CA 1
ATOM 744 C C . ARG A 1 93 ? -2.372 5.705 11.137 1.00 96.25 93 ARG A C 1
ATOM 746 O O . ARG A 1 93 ? -3.300 6.480 10.893 1.00 96.25 93 ARG A O 1
ATOM 753 N N . LEU A 1 94 ? -1.967 4.754 10.290 1.00 96.25 94 LEU A N 1
ATOM 754 C CA . LEU A 1 94 ? -2.612 4.422 9.015 1.00 96.25 94 LEU A CA 1
ATOM 755 C C . LEU A 1 94 ? -3.776 3.428 9.176 1.00 96.25 94 LEU A C 1
ATOM 757 O O . LEU A 1 94 ? -4.637 3.371 8.299 1.00 96.25 94 LEU A O 1
ATOM 761 N N . MET A 1 95 ? -3.839 2.698 10.296 1.00 96.75 95 MET A N 1
ATOM 762 C CA . MET A 1 95 ? -4.914 1.758 10.642 1.00 96.75 95 MET A CA 1
ATOM 763 C C . MET A 1 95 ? -6.210 2.487 11.033 1.00 96.75 95 MET A C 1
ATOM 765 O O . MET A 1 95 ? -6.622 2.499 12.189 1.00 96.75 95 MET A O 1
ATOM 769 N N . GLN A 1 96 ? -6.847 3.135 10.057 1.00 95.06 96 GLN A N 1
ATOM 770 C CA . GLN A 1 96 ? -8.148 3.789 10.209 1.00 95.06 96 GLN A CA 1
ATOM 771 C C . GLN A 1 96 ? -9.059 3.406 9.046 1.00 95.06 96 GLN A C 1
ATOM 773 O O . GLN A 1 96 ? -8.627 3.427 7.893 1.00 95.06 96 GLN A O 1
ATOM 778 N N . ASP A 1 97 ? -10.337 3.165 9.339 1.00 93.50 97 ASP A N 1
ATOM 779 C CA . ASP A 1 97 ? -11.375 2.779 8.373 1.00 93.50 97 ASP A CA 1
ATOM 780 C C . ASP A 1 97 ? -11.324 3.572 7.064 1.00 93.50 97 ASP A C 1
ATOM 782 O O . ASP A 1 97 ? -11.174 3.017 5.977 1.00 93.50 97 ASP A O 1
ATOM 786 N N . LYS A 1 98 ? -11.379 4.902 7.173 1.00 90.31 98 LYS A N 1
ATOM 787 C CA . LYS A 1 98 ? -11.387 5.812 6.020 1.00 90.31 98 LYS A CA 1
ATOM 788 C C . LYS A 1 98 ? -10.121 5.734 5.160 1.00 90.31 98 LYS A C 1
ATOM 790 O O . LYS A 1 98 ? -10.175 6.108 3.995 1.00 90.31 98 LYS A O 1
ATOM 795 N N . TYR A 1 99 ? -8.985 5.325 5.723 1.00 94.44 99 TYR A N 1
ATOM 796 C CA . TYR A 1 99 ? -7.728 5.213 4.981 1.00 94.44 99 TYR A CA 1
ATOM 797 C C . TYR A 1 99 ? -7.614 3.843 4.325 1.00 94.44 99 TYR A C 1
ATOM 799 O O . TYR A 1 99 ? -7.314 3.766 3.139 1.00 94.44 99 TYR A O 1
ATOM 807 N N . LEU A 1 100 ? -7.921 2.778 5.067 1.00 96.44 100 LEU A N 1
ATOM 808 C CA . LEU A 1 100 ? -7.867 1.409 4.558 1.00 96.44 100 LEU A CA 1
ATOM 809 C C . LEU A 1 100 ? -8.896 1.168 3.453 1.00 96.44 100 LEU A C 1
ATOM 811 O O . LEU A 1 100 ? -8.564 0.526 2.460 1.00 96.44 100 LEU A O 1
ATOM 815 N N . LEU A 1 101 ? -10.096 1.749 3.569 1.00 92.94 101 LEU A N 1
ATOM 816 C CA . LEU A 1 101 ? -11.085 1.741 2.491 1.00 92.94 101 LEU A CA 1
ATOM 817 C C . LEU A 1 101 ? -10.513 2.368 1.214 1.00 92.94 101 LEU A C 1
ATOM 819 O O . LEU A 1 101 ? -10.547 1.751 0.156 1.00 92.94 101 LEU A O 1
ATOM 823 N N . VAL A 1 102 ? -9.914 3.555 1.327 1.00 91.88 102 VAL A N 1
ATOM 824 C CA . VAL A 1 102 ? -9.318 4.258 0.184 1.00 91.88 102 VAL A CA 1
ATOM 825 C C . VAL A 1 102 ? -8.162 3.466 -0.423 1.00 91.88 102 VAL A C 1
ATOM 827 O O . VAL A 1 102 ? -8.114 3.304 -1.637 1.00 91.88 102 VAL A O 1
ATOM 830 N N . PHE A 1 103 ? -7.235 2.943 0.382 1.00 94.88 103 PHE A N 1
ATOM 831 C CA . PHE A 1 103 ? -6.133 2.133 -0.146 1.00 94.88 103 PHE A CA 1
ATOM 832 C C . PHE A 1 103 ? -6.639 0.865 -0.841 1.00 94.88 103 PHE A C 1
ATOM 834 O O . PHE A 1 103 ? -6.126 0.519 -1.903 1.00 94.88 103 PHE A O 1
ATOM 841 N N . SER A 1 104 ? -7.669 0.217 -0.288 1.00 95.75 104 SER A N 1
ATOM 842 C CA . SER A 1 104 ? -8.330 -0.939 -0.901 1.00 95.75 104 SER A CA 1
ATOM 843 C C . SER A 1 104 ? -8.975 -0.587 -2.247 1.00 95.75 104 SER A C 1
ATOM 845 O O . SER A 1 104 ? -8.788 -1.306 -3.226 1.00 95.75 104 SER A O 1
ATOM 847 N N . GLU A 1 105 ? -9.669 0.552 -2.342 1.00 90.75 105 GLU A N 1
ATOM 848 C CA . GLU A 1 105 ? -10.256 1.048 -3.596 1.00 90.75 105 GLU A CA 1
ATOM 849 C C . GLU A 1 105 ? -9.192 1.364 -4.658 1.00 90.75 105 GLU A C 1
ATOM 851 O O . GLU A 1 105 ? -9.374 1.058 -5.837 1.00 90.75 105 GLU A O 1
ATOM 856 N N . LEU A 1 106 ? -8.054 1.937 -4.252 1.00 91.25 106 LEU A N 1
ATOM 857 C CA . LEU A 1 106 ? -6.963 2.290 -5.163 1.00 91.25 106 LEU A CA 1
ATOM 858 C C . LEU A 1 106 ? -6.269 1.074 -5.793 1.00 91.25 106 LEU A C 1
ATOM 860 O O . LEU A 1 106 ? -5.614 1.235 -6.825 1.00 91.25 106 LEU A O 1
ATOM 864 N N . LEU A 1 107 ? -6.435 -0.135 -5.242 1.00 93.88 107 LEU A N 1
ATOM 865 C CA . LEU A 1 107 ? -5.918 -1.370 -5.844 1.00 93.88 107 LEU A CA 1
ATOM 866 C C . LEU A 1 107 ? -6.480 -1.621 -7.247 1.00 93.88 107 LEU A C 1
ATOM 868 O O . LEU A 1 107 ? -5.790 -2.209 -8.076 1.00 93.88 107 LEU A O 1
ATOM 872 N N . ASP A 1 108 ? -7.700 -1.158 -7.527 1.00 88.00 108 ASP A N 1
ATOM 873 C CA . ASP A 1 108 ? -8.364 -1.312 -8.827 1.00 88.00 108 ASP A CA 1
ATOM 874 C C . ASP A 1 108 ? -8.145 -0.117 -9.764 1.00 88.00 108 ASP A C 1
ATOM 876 O O . ASP A 1 108 ? -8.722 -0.054 -10.847 1.00 88.00 108 ASP A O 1
ATOM 880 N N . SER A 1 109 ? -7.292 0.835 -9.378 1.00 83.75 109 SER A N 1
ATOM 881 C CA . SER A 1 109 ? -6.940 1.956 -10.244 1.00 83.75 109 SER A CA 1
ATOM 882 C C . SER A 1 109 ? -6.006 1.521 -11.375 1.00 83.75 109 SER A C 1
ATOM 884 O O . SER A 1 109 ? -4.879 1.082 -11.138 1.00 83.75 109 SER A O 1
ATOM 886 N N . GLU A 1 110 ? -6.450 1.777 -12.604 1.00 77.56 110 GLU A N 1
ATOM 887 C CA . GLU A 1 110 ? -5.653 1.722 -13.842 1.00 77.56 110 GLU A CA 1
ATOM 888 C C . GLU A 1 110 ? -5.195 3.122 -14.299 1.00 77.56 110 GLU A C 1
ATOM 890 O O . GLU A 1 110 ? -4.666 3.315 -15.396 1.00 77.56 110 GLU A O 1
ATOM 895 N N . SER A 1 111 ? -5.436 4.141 -13.465 1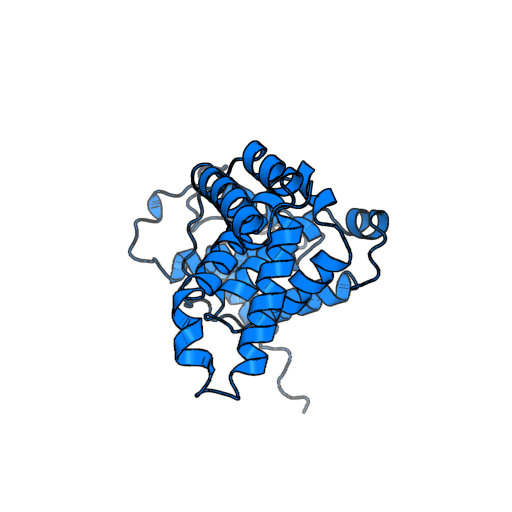.00 68.19 111 SER A N 1
ATOM 896 C CA . SER A 1 111 ? -4.980 5.504 -13.738 1.00 68.19 111 SER A CA 1
ATOM 897 C C . SER A 1 111 ? -3.454 5.553 -13.708 1.00 68.19 111 SER A C 1
ATOM 899 O O . SER A 1 111 ? -2.851 5.147 -12.715 1.00 68.19 111 SER A O 1
ATOM 901 N N . ASP A 1 112 ? -2.857 6.105 -14.768 1.00 71.56 112 ASP A N 1
ATOM 902 C CA . ASP A 1 112 ? -1.399 6.224 -14.930 1.00 71.56 112 ASP A CA 1
ATOM 903 C C . ASP A 1 112 ? -0.676 4.862 -14.972 1.00 71.56 112 ASP A C 1
ATOM 905 O O . ASP A 1 112 ? 0.360 4.635 -14.346 1.00 71.56 112 ASP A O 1
ATOM 909 N N . GLY A 1 113 ? -1.276 3.905 -15.689 1.00 83.50 113 GLY A N 1
ATOM 910 C CA . GLY A 1 113 ? -0.782 2.536 -15.768 1.00 83.50 113 GLY A CA 1
ATOM 911 C C . GLY A 1 113 ? -1.018 1.795 -14.455 1.00 83.50 113 GLY A C 1
ATOM 912 O O . GLY A 1 113 ? -2.148 1.703 -13.982 1.00 83.50 113 GLY A O 1
ATOM 913 N N . ILE A 1 114 ? 0.049 1.250 -13.868 1.00 88.81 114 ILE A N 1
ATOM 914 C CA . ILE A 1 114 ? -0.033 0.497 -12.607 1.00 88.81 114 ILE A CA 1
ATOM 915 C C . ILE A 1 114 ? 0.447 1.306 -11.401 1.00 88.81 114 ILE A C 1
ATOM 917 O O . ILE A 1 114 ? 0.460 0.777 -10.299 1.00 88.81 114 ILE A O 1
ATOM 921 N N . GLU A 1 115 ? 0.880 2.561 -11.565 1.00 87.75 115 GLU A N 1
ATOM 922 C CA . GLU A 1 115 ? 1.583 3.291 -10.498 1.00 87.75 115 GLU A CA 1
ATOM 923 C C . GLU A 1 115 ? 0.732 3.464 -9.236 1.00 87.75 115 GLU A C 1
ATOM 925 O O . GLU A 1 115 ? 1.209 3.230 -8.124 1.00 87.75 115 GLU A O 1
ATOM 930 N N . VAL A 1 116 ? -0.540 3.831 -9.392 1.00 87.25 116 VAL A N 1
ATOM 931 C CA . VAL A 1 116 ? -1.445 4.047 -8.256 1.00 87.25 116 VAL A CA 1
ATOM 932 C C . VAL A 1 116 ? -1.738 2.737 -7.523 1.00 87.25 116 VAL A C 1
ATOM 934 O O . VAL A 1 116 ? -1.560 2.665 -6.306 1.00 87.25 116 VAL A O 1
ATOM 937 N N . SER A 1 117 ? -2.139 1.695 -8.255 1.00 92.50 117 SER A N 1
ATOM 938 C CA . SER A 1 117 ? -2.465 0.389 -7.670 1.00 92.50 117 SER A CA 1
ATOM 939 C C . SER A 1 117 ? -1.232 -0.304 -7.090 1.00 92.50 117 SER A C 1
ATOM 941 O O . SER A 1 117 ? -1.318 -0.919 -6.028 1.00 92.50 117 SER A O 1
ATOM 943 N N . TYR A 1 118 ? -0.065 -0.133 -7.715 1.00 94.00 118 TYR A N 1
ATOM 944 C CA . TYR A 1 118 ? 1.212 -0.627 -7.209 1.00 94.00 118 TYR A CA 1
ATOM 945 C C . TYR A 1 118 ? 1.588 0.003 -5.862 1.00 94.00 118 TYR A C 1
ATOM 947 O O . TYR A 1 118 ? 1.940 -0.721 -4.927 1.00 94.00 118 TYR A O 1
ATOM 955 N N . ASN A 1 119 ? 1.510 1.335 -5.748 1.00 92.81 119 ASN A N 1
ATOM 956 C CA . ASN A 1 119 ? 1.821 2.032 -4.497 1.00 92.81 119 ASN A CA 1
ATOM 957 C C . ASN A 1 119 ? 0.807 1.686 -3.397 1.00 92.81 119 ASN A C 1
ATOM 959 O O . ASN A 1 119 ? 1.202 1.445 -2.259 1.00 92.81 119 ASN A O 1
ATOM 963 N N . ALA A 1 120 ? -0.485 1.602 -3.733 1.00 94.75 120 ALA A N 1
ATOM 964 C CA . ALA A 1 120 ? -1.520 1.189 -2.785 1.00 94.75 120 ALA A CA 1
ATOM 965 C C . ALA A 1 120 ? -1.257 -0.223 -2.241 1.00 94.75 120 ALA A C 1
ATOM 967 O O . ALA A 1 120 ? -1.299 -0.439 -1.030 1.00 94.75 120 ALA A O 1
ATOM 968 N N . ALA A 1 121 ? -0.903 -1.166 -3.118 1.00 97.19 121 ALA A N 1
ATOM 969 C CA . ALA A 1 121 ? -0.522 -2.511 -2.708 1.00 97.19 121 ALA A CA 1
ATOM 970 C C . ALA A 1 121 ? 0.737 -2.527 -1.830 1.00 97.19 121 ALA A C 1
ATOM 972 O O . ALA A 1 121 ? 0.792 -3.316 -0.897 1.00 97.19 121 ALA A O 1
ATOM 973 N N . GLY A 1 122 ? 1.715 -1.649 -2.071 1.00 96.94 122 GLY A N 1
ATOM 974 C CA . GLY A 1 122 ? 2.911 -1.535 -1.227 1.00 96.94 122 GLY A CA 1
ATOM 975 C C . GLY A 1 122 ? 2.613 -1.029 0.179 1.00 96.94 122 GLY A C 1
ATOM 976 O O . GLY A 1 122 ? 3.038 -1.635 1.162 1.00 96.94 122 GLY A O 1
ATOM 977 N N . ILE A 1 123 ? 1.805 0.030 0.282 1.00 97.56 123 ILE A N 1
ATOM 978 C CA . ILE A 1 123 ? 1.314 0.549 1.567 1.00 97.56 123 ILE A CA 1
ATOM 979 C C . ILE A 1 123 ? 0.598 -0.567 2.338 1.00 97.56 123 ILE A C 1
ATOM 981 O O . ILE A 1 123 ? 0.897 -0.817 3.507 1.00 97.56 123 ILE A O 1
ATOM 985 N N . LEU A 1 124 ? -0.315 -1.277 1.671 1.00 98.50 124 LEU A N 1
ATOM 986 C CA . LEU A 1 124 ? -1.065 -2.376 2.272 1.00 98.50 124 LEU A CA 1
ATOM 987 C C . LEU A 1 124 ? -0.175 -3.570 2.627 1.00 98.50 124 LEU A C 1
ATOM 989 O O . LEU A 1 124 ? -0.369 -4.146 3.692 1.00 98.50 124 LEU A O 1
ATOM 993 N N . ALA A 1 125 ? 0.824 -3.913 1.810 1.00 98.38 125 ALA A N 1
ATOM 994 C CA . ALA A 1 125 ? 1.777 -4.983 2.101 1.00 98.38 125 ALA A CA 1
ATOM 995 C C . ALA A 1 125 ? 2.512 -4.721 3.419 1.00 98.38 125 ALA A C 1
ATOM 997 O O . ALA A 1 125 ? 2.584 -5.607 4.270 1.00 98.38 125 ALA A O 1
ATOM 998 N N . HIS A 1 126 ? 2.980 -3.490 3.635 1.00 98.31 126 HIS A N 1
ATOM 999 C CA . HIS A 1 126 ? 3.607 -3.108 4.895 1.00 98.31 126 HIS A CA 1
ATOM 1000 C C . HIS A 1 126 ? 2.629 -3.129 6.072 1.00 98.31 126 HIS A C 1
ATOM 1002 O O . HIS A 1 126 ? 2.960 -3.683 7.120 1.00 98.31 126 HIS A O 1
ATOM 1008 N N . ILE A 1 127 ? 1.419 -2.591 5.922 1.00 98.25 127 ILE A N 1
ATOM 1009 C CA . ILE A 1 127 ? 0.404 -2.622 6.988 1.00 98.25 127 ILE A CA 1
ATOM 1010 C C . ILE A 1 127 ? 0.045 -4.069 7.366 1.00 98.25 127 ILE A C 1
ATOM 1012 O O . ILE A 1 127 ? 0.105 -4.450 8.531 1.00 98.25 127 ILE A O 1
ATOM 1016 N N . LEU A 1 128 ? -0.277 -4.908 6.381 1.00 97.94 128 LEU A N 1
ATOM 1017 C CA . LEU A 1 128 ? -0.715 -6.291 6.588 1.00 97.94 128 LEU A CA 1
ATOM 1018 C C . LEU A 1 128 ? 0.420 -7.218 7.046 1.00 97.94 128 LEU A C 1
ATOM 1020 O O . LEU A 1 128 ? 0.148 -8.306 7.566 1.00 97.94 128 LEU A O 1
ATOM 1024 N N . SER A 1 129 ? 1.679 -6.799 6.882 1.00 97.50 129 SER A N 1
ATOM 1025 C CA . SER A 1 129 ? 2.840 -7.504 7.434 1.00 97.50 129 SER A CA 1
ATOM 1026 C C . SER A 1 129 ? 2.946 -7.418 8.961 1.00 97.50 129 SER A C 1
ATOM 1028 O O . SER A 1 129 ? 3.665 -8.219 9.543 1.00 97.50 129 SER A O 1
ATOM 1030 N N . ASP A 1 130 ? 2.190 -6.533 9.630 1.00 97.12 130 ASP A N 1
ATOM 1031 C CA . ASP A 1 130 ? 2.079 -6.536 11.102 1.00 97.12 130 ASP A CA 1
ATOM 1032 C C . ASP A 1 130 ? 1.171 -7.653 11.648 1.00 97.12 130 ASP A C 1
ATOM 1034 O O . ASP A 1 130 ? 1.023 -7.796 12.863 1.00 97.12 130 ASP A O 1
ATOM 1038 N N . GLY A 1 131 ? 0.554 -8.441 10.765 1.00 96.06 131 GLY A N 1
ATOM 1039 C CA . GLY A 1 131 ? -0.241 -9.609 11.130 1.00 96.06 131 GLY A CA 1
ATOM 1040 C C . GLY A 1 131 ? -1.720 -9.314 11.413 1.00 96.06 131 GLY A C 1
ATOM 1041 O O . GLY A 1 131 ? -2.144 -8.157 11.471 1.00 96.06 131 GLY A O 1
ATOM 1042 N N . PRO A 1 132 ? -2.541 -10.374 11.534 1.00 96.88 132 PRO A N 1
ATOM 1043 C CA . PRO A 1 132 ? -3.985 -10.256 11.747 1.00 96.88 132 PRO A CA 1
ATOM 1044 C C . PRO A 1 132 ? -4.341 -9.583 13.080 1.00 96.88 132 PRO A C 1
ATOM 1046 O O . PRO A 1 132 ? -5.257 -8.767 13.114 1.00 96.88 132 PRO A O 1
ATOM 1049 N N . GLU A 1 133 ? -3.565 -9.819 14.141 1.00 96.81 133 GLU A N 1
ATOM 1050 C CA . GLU A 1 133 ? -3.799 -9.234 15.472 1.00 96.81 133 GLU A CA 1
ATOM 1051 C C . GLU A 1 133 ? -3.802 -7.698 15.446 1.00 96.81 133 GLU A C 1
ATOM 1053 O O . GLU A 1 133 ? -4.611 -7.047 16.108 1.00 96.81 133 GLU A O 1
ATOM 1058 N N . SER A 1 134 ? -2.924 -7.098 14.635 1.00 96.19 134 SER A N 1
ATOM 1059 C CA . SER A 1 134 ? -2.875 -5.645 14.447 1.00 96.19 134 SER A CA 1
ATOM 1060 C C . SER A 1 134 ? -4.156 -5.106 13.804 1.00 96.19 134 SER A C 1
ATOM 1062 O O . SER A 1 134 ? -4.604 -4.008 14.141 1.00 96.19 134 SER A O 1
ATOM 1064 N N . TRP A 1 135 ? -4.775 -5.891 12.918 1.00 95.88 135 TRP A N 1
ATOM 1065 C CA . TRP A 1 135 ? -6.052 -5.561 12.287 1.00 95.88 135 TRP A CA 1
ATOM 1066 C C . TRP A 1 135 ? -7.220 -5.652 13.265 1.00 95.88 135 TRP A C 1
ATOM 1068 O O . TRP A 1 135 ? -8.032 -4.730 13.349 1.00 95.88 135 TRP A O 1
ATOM 1078 N N . GLU A 1 136 ? -7.268 -6.730 14.046 1.00 94.81 136 GLU A N 1
ATOM 1079 C CA . GLU A 1 136 ? -8.283 -6.955 15.079 1.00 94.81 136 GLU A CA 1
ATOM 1080 C C . GLU A 1 136 ? -8.233 -5.866 16.155 1.00 94.81 136 GLU A C 1
ATOM 1082 O O . GLU A 1 136 ? -9.252 -5.252 16.479 1.00 94.81 136 GLU A O 1
ATOM 1087 N N . LYS A 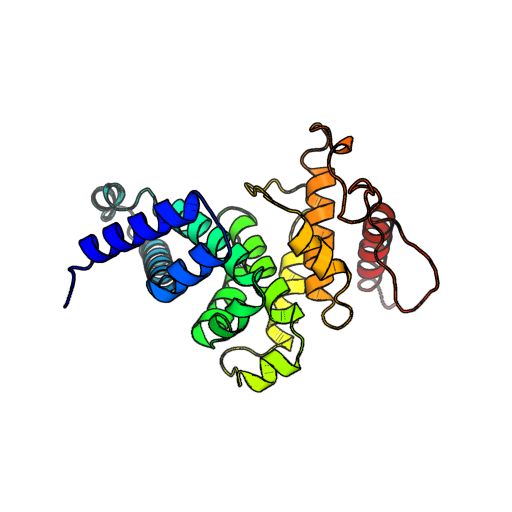1 137 ? -7.029 -5.537 16.639 1.00 96.31 137 LYS A N 1
ATOM 1088 C CA . LYS A 1 137 ? -6.809 -4.480 17.633 1.00 96.31 137 LYS A CA 1
ATOM 1089 C C . LYS A 1 137 ? -7.300 -3.112 17.160 1.00 96.31 137 LYS A C 1
ATOM 1091 O O . LYS A 1 137 ? -7.810 -2.337 17.965 1.00 96.31 137 LYS A O 1
ATOM 1096 N N . ALA A 1 138 ? -7.145 -2.805 15.874 1.00 95.44 138 ALA A N 1
ATOM 1097 C CA . ALA A 1 138 ? -7.618 -1.551 15.295 1.00 95.44 138 ALA A CA 1
ATOM 1098 C C . ALA A 1 138 ? -9.143 -1.518 15.074 1.00 95.44 138 ALA A C 1
ATOM 1100 O O . ALA A 1 138 ? -9.686 -0.448 14.812 1.00 95.44 138 ALA A O 1
ATOM 1101 N N . SER A 1 139 ? -9.832 -2.661 15.201 1.00 95.81 139 SER A N 1
ATOM 1102 C CA . SER A 1 139 ? -11.293 -2.785 15.084 1.00 95.81 139 SER A CA 1
ATOM 1103 C C . SER A 1 139 ? -11.862 -2.217 13.776 1.00 95.81 139 SER A C 1
ATOM 1105 O O . SER A 1 139 ? -12.948 -1.640 13.767 1.00 95.81 139 SER A O 1
ATOM 1107 N N . ILE A 1 140 ? -11.140 -2.400 12.666 1.00 96.56 140 ILE A N 1
ATOM 1108 C CA . ILE A 1 140 ? -11.515 -1.910 11.330 1.00 96.56 140 ILE A CA 1
ATOM 1109 C C . ILE A 1 140 ? -12.837 -2.540 10.875 1.00 96.56 140 ILE A C 1
ATOM 1111 O O . ILE A 1 140 ? -12.971 -3.762 10.866 1.00 96.56 140 ILE A O 1
ATOM 1115 N N . GLN A 1 141 ? -13.793 -1.702 10.473 1.00 95.06 141 GLN A N 1
ATOM 1116 C CA . GLN A 1 141 ? -15.126 -2.095 10.004 1.00 95.06 141 GLN A CA 1
ATOM 1117 C C . GLN A 1 141 ? -15.362 -1.772 8.525 1.00 95.06 141 GLN A C 1
ATOM 1119 O O . GLN A 1 141 ? -16.202 -2.402 7.889 1.00 95.06 141 GLN A O 1
ATOM 1124 N N . ALA A 1 142 ? -14.656 -0.784 7.965 1.00 92.38 142 ALA A N 1
ATOM 1125 C CA . ALA A 1 142 ? -14.936 -0.301 6.611 1.00 92.38 142 ALA A CA 1
ATOM 1126 C C . ALA A 1 142 ? -14.547 -1.294 5.507 1.00 92.38 142 ALA A C 1
ATOM 1128 O O . ALA A 1 142 ? -15.150 -1.277 4.437 1.00 92.38 142 ALA A O 1
ATOM 1129 N N . VAL A 1 143 ? -13.543 -2.136 5.759 1.00 95.81 143 VAL A N 1
ATOM 1130 C CA . VAL A 1 143 ? -13.099 -3.221 4.874 1.00 95.81 143 VAL A CA 1
ATOM 1131 C C . VAL A 1 143 ? -12.629 -4.399 5.721 1.00 95.81 143 VAL A C 1
ATOM 1133 O O . VAL A 1 143 ? -12.027 -4.206 6.779 1.00 95.81 143 VAL A O 1
ATOM 1136 N N . SER A 1 144 ? -12.874 -5.626 5.261 1.00 97.88 144 SER A N 1
ATOM 1137 C CA . SER A 1 144 ? -12.331 -6.816 5.929 1.00 97.88 144 SER A CA 1
ATOM 1138 C C . SER A 1 144 ? -10.883 -7.071 5.505 1.00 97.88 144 SER A C 1
ATOM 1140 O O . SER A 1 144 ? -10.499 -6.783 4.369 1.00 97.88 144 SER A O 1
ATOM 1142 N N . ARG A 1 145 ? -10.073 -7.651 6.400 1.00 98.00 145 ARG A N 1
ATOM 1143 C CA . ARG A 1 145 ? -8.682 -8.020 6.090 1.00 98.00 145 ARG A CA 1
ATOM 1144 C C . ARG A 1 145 ? -8.604 -8.964 4.885 1.00 98.00 145 ARG A C 1
ATOM 1146 O O . ARG A 1 145 ? -7.787 -8.748 3.994 1.00 98.00 145 ARG A O 1
ATOM 1153 N N . ASP A 1 146 ? -9.475 -9.968 4.839 1.00 97.94 146 ASP A N 1
ATOM 1154 C CA . ASP A 1 146 ? -9.491 -10.982 3.778 1.00 97.94 146 ASP A CA 1
ATOM 1155 C C . ASP A 1 146 ? -9.886 -10.402 2.418 1.00 97.94 146 ASP A C 1
ATOM 1157 O O . ASP A 1 146 ? -9.295 -10.758 1.397 1.00 97.94 146 ASP A O 1
ATOM 1161 N N . GLU A 1 147 ? -10.835 -9.460 2.387 1.00 97.50 147 GLU A N 1
ATOM 1162 C CA . GLU A 1 147 ? -11.173 -8.740 1.158 1.00 97.50 147 GLU A CA 1
ATOM 1163 C C . GLU A 1 147 ? -9.959 -7.969 0.630 1.00 97.50 147 GLU A C 1
ATOM 1165 O O . GLU A 1 147 ? -9.647 -8.050 -0.560 1.00 97.50 147 GLU A O 1
ATOM 1170 N N . VAL 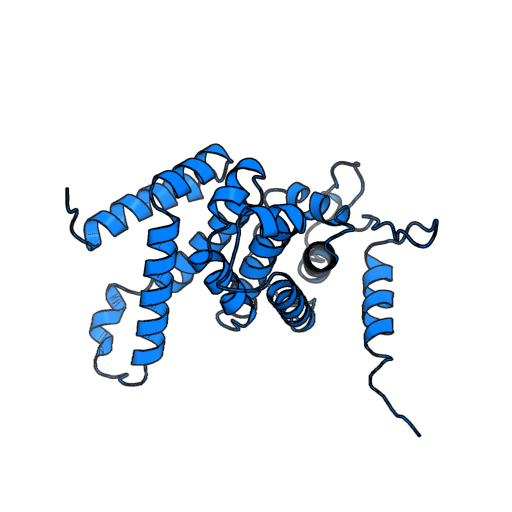A 1 148 ? -9.238 -7.261 1.504 1.00 98.31 148 VAL A N 1
ATOM 1171 C CA . VAL A 1 148 ? -8.046 -6.503 1.107 1.00 98.31 148 VAL A CA 1
ATOM 1172 C C . VAL A 1 148 ? -6.963 -7.433 0.559 1.00 98.31 148 VAL A C 1
ATOM 1174 O O . VAL A 1 148 ? -6.405 -7.149 -0.500 1.00 98.31 148 VAL A O 1
ATOM 1177 N N . LEU A 1 149 ? -6.704 -8.573 1.208 1.00 98.00 149 LEU A N 1
ATOM 1178 C CA . LEU A 1 149 ? -5.752 -9.575 0.713 1.00 98.00 149 LEU A CA 1
ATOM 1179 C C . LEU A 1 149 ? -6.156 -10.116 -0.667 1.00 98.00 149 LEU A C 1
ATOM 1181 O O . LEU A 1 149 ? -5.343 -10.156 -1.594 1.00 98.00 149 LEU A O 1
ATOM 1185 N N . MET A 1 150 ? -7.430 -10.467 -0.847 1.00 97.38 150 MET A N 1
ATOM 1186 C CA . MET A 1 150 ? -7.945 -10.933 -2.135 1.00 97.38 150 MET A CA 1
ATOM 1187 C C . MET A 1 150 ? -7.755 -9.878 -3.234 1.00 97.38 150 MET A C 1
ATOM 1189 O O . MET A 1 150 ? -7.318 -10.203 -4.343 1.00 97.38 150 MET A O 1
ATOM 1193 N N . ARG A 1 151 ? -8.063 -8.611 -2.939 1.00 97.50 151 ARG A N 1
ATOM 1194 C CA . ARG A 1 151 ? -7.904 -7.496 -3.883 1.00 97.50 151 ARG A CA 1
ATOM 1195 C C . ARG A 1 151 ? -6.439 -7.226 -4.199 1.00 97.50 151 ARG A C 1
ATOM 1197 O O . ARG A 1 151 ? -6.119 -7.005 -5.363 1.00 97.50 151 ARG A O 1
ATOM 1204 N N . MET A 1 152 ? -5.546 -7.316 -3.212 1.00 97.69 152 MET A N 1
ATOM 1205 C CA . MET A 1 152 ? -4.103 -7.199 -3.435 1.00 97.69 152 MET A CA 1
ATOM 1206 C C . MET A 1 152 ? -3.605 -8.270 -4.395 1.00 97.69 152 MET A C 1
ATOM 1208 O O . MET A 1 152 ? -2.926 -7.948 -5.365 1.00 97.69 152 MET A O 1
ATOM 1212 N N . ARG A 1 153 ? -3.979 -9.534 -4.168 1.00 93.69 153 ARG A N 1
ATOM 1213 C CA . ARG A 1 153 ? -3.607 -10.641 -5.054 1.00 93.69 153 ARG A CA 1
ATOM 1214 C C . ARG A 1 153 ? -4.066 -10.385 -6.487 1.00 93.69 153 ARG A C 1
ATOM 1216 O O . ARG A 1 153 ? -3.243 -10.422 -7.394 1.00 93.69 153 ARG A O 1
ATOM 1223 N N . ARG A 1 154 ? -5.343 -10.031 -6.670 1.00 92.62 154 ARG A N 1
ATOM 1224 C CA . ARG A 1 154 ? -5.900 -9.674 -7.985 1.00 92.62 154 ARG A CA 1
ATOM 1225 C C . ARG A 1 154 ? -5.151 -8.512 -8.630 1.00 92.62 154 ARG A C 1
ATOM 1227 O O . ARG A 1 154 ? -4.881 -8.570 -9.820 1.00 92.62 154 ARG A O 1
ATOM 1234 N N . ALA A 1 155 ? -4.810 -7.473 -7.871 1.00 94.56 155 ALA A N 1
ATOM 1235 C CA . ALA A 1 155 ? -4.060 -6.338 -8.395 1.00 94.56 155 ALA A CA 1
ATOM 1236 C C . ALA A 1 155 ? -2.672 -6.748 -8.891 1.00 94.56 155 ALA A C 1
ATOM 1238 O O . ALA A 1 155 ? -2.333 -6.441 -10.031 1.00 94.56 155 ALA A O 1
ATOM 1239 N N . ILE A 1 156 ? -1.921 -7.495 -8.080 1.00 92.62 156 ILE A N 1
ATOM 1240 C CA . ILE A 1 156 ? -0.568 -7.946 -8.423 1.00 92.62 156 ILE A CA 1
ATOM 1241 C C . ILE A 1 156 ? -0.591 -8.873 -9.647 1.00 92.62 156 ILE A C 1
ATOM 1243 O O . ILE A 1 156 ? 0.216 -8.697 -10.558 1.00 92.62 156 ILE A O 1
ATOM 1247 N N . ASP A 1 157 ? -1.554 -9.799 -9.711 1.00 88.81 157 ASP A N 1
ATOM 1248 C CA . ASP A 1 157 ? -1.711 -10.746 -10.826 1.00 88.81 157 ASP A CA 1
ATOM 1249 C C . ASP A 1 157 ? -2.041 -10.050 -12.164 1.00 88.81 157 ASP A C 1
ATOM 1251 O O . ASP A 1 157 ? -1.734 -10.580 -13.232 1.00 88.81 157 ASP A O 1
ATOM 1255 N N . ARG A 1 158 ? -2.646 -8.852 -12.138 1.00 89.75 158 ARG A N 1
ATOM 1256 C CA . ARG A 1 158 ? -2.978 -8.079 -13.352 1.00 89.75 158 ARG A CA 1
ATOM 1257 C C . ARG A 1 158 ? -1.771 -7.380 -13.979 1.00 89.75 158 ARG A C 1
ATOM 1259 O O . ARG A 1 158 ? -1.823 -7.025 -15.156 1.00 89.75 158 ARG A O 1
ATOM 1266 N N . TRP A 1 159 ? -0.707 -7.114 -13.223 1.00 92.75 159 TRP A N 1
ATOM 1267 C CA . TRP A 1 159 ? 0.405 -6.310 -13.723 1.00 92.75 159 TRP A CA 1
ATOM 1268 C C . TRP A 1 159 ? 1.381 -7.147 -14.549 1.00 92.75 159 TRP A C 1
ATOM 1270 O O . TRP A 1 159 ? 2.011 -8.081 -14.049 1.00 92.75 159 TRP A O 1
ATOM 1280 N N . ALA A 1 160 ? 1.605 -6.751 -15.803 1.00 87.50 160 ALA A N 1
ATOM 1281 C CA . ALA A 1 160 ? 2.639 -7.376 -16.617 1.00 87.50 160 ALA A CA 1
ATOM 1282 C C . ALA A 1 160 ? 4.028 -7.110 -16.010 1.00 87.50 160 ALA A C 1
ATOM 1284 O O . ALA A 1 160 ? 4.379 -5.964 -15.719 1.00 87.50 160 ALA A O 1
ATOM 1285 N N . LEU A 1 161 ? 4.853 -8.151 -15.869 1.00 83.88 161 LEU A N 1
ATOM 1286 C CA . LEU A 1 161 ? 6.159 -8.051 -15.202 1.00 83.88 161 LEU A CA 1
ATOM 1287 C C . LEU A 1 161 ? 7.147 -7.100 -15.901 1.00 83.88 161 LEU A C 1
ATOM 1289 O O . LEU A 1 161 ? 8.071 -6.605 -15.270 1.00 83.88 161 LEU A O 1
ATOM 1293 N N . ILE A 1 162 ? 6.942 -6.813 -17.186 1.00 82.12 162 ILE A N 1
ATOM 1294 C CA . ILE A 1 162 ? 7.753 -5.878 -17.986 1.00 82.12 162 ILE A CA 1
ATOM 1295 C C . ILE A 1 162 ? 7.251 -4.427 -17.923 1.00 82.12 162 ILE A C 1
ATOM 1297 O O . ILE A 1 162 ? 7.804 -3.549 -18.586 1.00 82.12 162 ILE A O 1
ATOM 1301 N N . THR A 1 163 ? 6.201 -4.157 -17.142 1.00 86.12 163 THR A N 1
ATOM 1302 C CA . THR A 1 163 ? 5.614 -2.817 -17.030 1.00 86.12 163 THR A CA 1
ATOM 1303 C C . THR A 1 163 ? 6.616 -1.853 -16.405 1.00 86.12 163 THR A C 1
ATOM 1305 O O . THR A 1 163 ? 7.088 -2.069 -15.286 1.00 86.12 163 THR A O 1
ATOM 1308 N N . LYS A 1 164 ? 6.929 -0.770 -17.123 1.00 85.50 164 LYS A N 1
ATOM 1309 C CA . LYS A 1 164 ? 7.741 0.336 -16.605 1.00 85.50 164 LYS A CA 1
ATOM 1310 C C . LYS A 1 164 ? 6.952 1.106 -15.553 1.00 85.50 164 LYS A C 1
ATOM 1312 O O . LYS A 1 164 ? 5.756 1.324 -15.710 1.00 85.50 164 LYS A O 1
ATOM 1317 N N . ARG A 1 165 ? 7.645 1.532 -14.502 1.00 83.62 165 ARG A N 1
ATOM 1318 C CA . ARG A 1 165 ? 7.095 2.340 -13.412 1.00 83.62 165 ARG A CA 1
ATOM 1319 C C . ARG A 1 165 ? 8.061 3.475 -13.115 1.00 83.62 165 ARG A C 1
ATOM 1321 O O . ARG A 1 165 ? 9.274 3.267 -13.180 1.00 83.62 165 ARG A O 1
ATOM 1328 N N . ASN A 1 166 ? 7.555 4.649 -12.766 1.00 78.25 166 ASN A N 1
ATOM 1329 C CA . ASN A 1 166 ? 8.392 5.746 -12.304 1.00 78.25 166 ASN A CA 1
ATOM 1330 C C . ASN A 1 166 ? 8.578 5.684 -10.780 1.00 78.25 166 ASN A C 1
ATOM 1332 O O . ASN A 1 166 ? 8.017 6.484 -10.035 1.00 78.25 166 ASN A O 1
ATOM 1336 N N . ILE A 1 167 ? 9.324 4.681 -10.309 1.00 73.25 167 ILE A N 1
ATOM 1337 C CA . ILE A 1 167 ? 9.563 4.454 -8.878 1.00 73.25 167 ILE A CA 1
ATOM 1338 C C . ILE A 1 167 ? 11.060 4.400 -8.621 1.00 73.25 167 ILE A C 1
ATOM 1340 O O . ILE A 1 167 ? 11.792 3.680 -9.299 1.00 73.25 167 ILE A O 1
ATOM 1344 N N . ASN A 1 168 ? 11.499 5.155 -7.618 1.00 71.88 168 ASN A N 1
ATOM 1345 C CA . ASN A 1 168 ? 12.882 5.179 -7.176 1.00 71.88 168 ASN A CA 1
ATOM 1346 C C . ASN A 1 168 ? 12.975 4.624 -5.752 1.00 71.88 168 ASN A C 1
ATOM 1348 O O . ASN A 1 168 ? 12.509 5.257 -4.806 1.00 71.88 168 ASN A O 1
ATOM 1352 N N . TYR A 1 169 ? 13.571 3.442 -5.601 1.00 73.94 169 TYR A N 1
ATOM 1353 C CA . TYR A 1 169 ? 13.809 2.854 -4.286 1.00 73.94 169 TYR A CA 1
ATOM 1354 C C . TYR A 1 169 ? 15.095 3.425 -3.697 1.00 73.94 169 TYR A C 1
ATOM 1356 O O . TYR A 1 169 ? 16.181 3.179 -4.219 1.00 73.94 169 TYR A O 1
ATOM 1364 N N . ARG A 1 170 ? 14.984 4.147 -2.577 1.00 72.56 170 ARG A N 1
ATOM 1365 C CA . ARG A 1 170 ? 16.163 4.563 -1.796 1.00 72.56 170 ARG A CA 1
ATOM 1366 C C . ARG A 1 170 ? 16.877 3.384 -1.150 1.00 72.56 170 ARG A C 1
ATOM 1368 O O . ARG A 1 170 ? 18.095 3.386 -1.028 1.00 72.56 170 ARG A O 1
ATOM 1375 N N . SER A 1 171 ? 16.100 2.405 -0.703 1.00 77.19 171 SER A N 1
ATOM 1376 C CA . SER A 1 171 ? 16.580 1.184 -0.076 1.00 77.19 171 SER A CA 1
ATOM 1377 C C . SER A 1 171 ? 15.657 0.038 -0.459 1.00 77.19 171 SER A C 1
ATOM 1379 O O . SER A 1 171 ? 14.443 0.210 -0.546 1.00 77.19 171 SER A O 1
ATOM 1381 N N . PHE A 1 172 ? 16.234 -1.145 -0.658 1.00 82.62 172 PHE A N 1
ATOM 1382 C CA . PHE A 1 172 ? 15.460 -2.376 -0.800 1.00 82.62 172 PHE A CA 1
ATOM 1383 C C . PHE A 1 172 ? 15.145 -3.021 0.545 1.00 82.62 172 PHE A C 1
ATOM 1385 O O . PHE A 1 172 ? 14.321 -3.925 0.594 1.00 82.62 172 PHE A O 1
ATOM 1392 N N . GLU A 1 173 ? 15.764 -2.572 1.638 1.00 82.31 173 GLU A N 1
ATOM 1393 C CA . GLU A 1 173 ? 15.582 -3.166 2.963 1.00 82.31 173 GLU A CA 1
ATOM 1394 C C . GLU A 1 173 ? 14.101 -3.317 3.366 1.00 82.31 173 GLU A C 1
ATOM 1396 O O . GLU A 1 173 ? 13.732 -4.412 3.795 1.00 82.31 173 GLU A O 1
ATOM 1401 N N . PRO A 1 174 ? 13.214 -2.319 3.167 1.00 88.75 174 PRO A N 1
ATOM 1402 C CA . PRO A 1 174 ? 11.796 -2.476 3.483 1.00 88.75 174 PRO A CA 1
ATOM 1403 C C . PRO A 1 174 ? 11.125 -3.604 2.695 1.00 88.75 174 PRO A C 1
ATOM 1405 O O . PRO A 1 174 ? 10.399 -4.405 3.280 1.00 88.75 174 PRO A O 1
ATOM 1408 N N . ILE A 1 175 ? 11.421 -3.718 1.399 1.00 88.38 175 ILE A N 1
ATOM 1409 C CA . ILE A 1 175 ? 10.904 -4.783 0.527 1.00 88.38 175 ILE A CA 1
ATOM 1410 C C . ILE A 1 175 ? 11.461 -6.141 0.950 1.00 88.38 175 ILE A C 1
ATOM 1412 O O . ILE A 1 175 ? 10.729 -7.123 1.017 1.00 88.38 175 ILE A O 1
ATOM 1416 N N . LEU A 1 176 ? 12.752 -6.205 1.275 1.00 85.62 176 LEU A N 1
ATOM 1417 C CA . LEU A 1 176 ? 13.411 -7.445 1.676 1.00 85.62 176 LEU A CA 1
ATOM 1418 C C . LEU A 1 176 ? 12.876 -7.971 3.008 1.00 85.62 176 LEU A C 1
ATOM 1420 O O . LEU A 1 176 ? 12.742 -9.181 3.159 1.00 85.62 176 LEU A O 1
ATOM 1424 N N . ARG A 1 177 ? 12.492 -7.095 3.946 1.00 87.88 177 ARG A N 1
ATOM 1425 C CA . ARG A 1 177 ? 11.823 -7.509 5.192 1.00 87.88 177 ARG A CA 1
ATOM 1426 C C . ARG A 1 177 ? 10.493 -8.224 4.936 1.00 87.88 177 ARG A C 1
ATOM 1428 O O . ARG A 1 177 ? 10.161 -9.147 5.674 1.00 87.88 177 ARG A O 1
ATOM 1435 N N . LEU A 1 178 ? 9.758 -7.848 3.886 1.00 91.06 178 LEU A N 1
ATOM 1436 C CA . LEU A 1 178 ? 8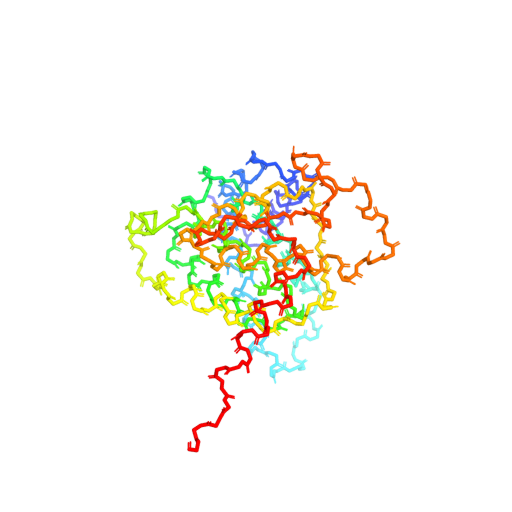.500 -8.508 3.517 1.00 91.06 178 LEU A CA 1
ATOM 1437 C C . LEU A 1 178 ? 8.707 -9.933 2.986 1.00 91.06 178 LEU A C 1
ATOM 1439 O O . LEU A 1 178 ? 7.777 -10.733 3.044 1.00 91.06 178 LEU A O 1
ATOM 1443 N N . LEU A 1 179 ? 9.913 -10.282 2.517 1.00 85.62 179 LEU A N 1
ATOM 1444 C CA . LEU A 1 179 ? 10.208 -11.640 2.046 1.00 85.62 179 LEU A CA 1
ATOM 1445 C C . LEU A 1 179 ? 10.187 -12.690 3.164 1.00 85.62 179 LEU A C 1
ATOM 1447 O O . LEU A 1 179 ? 10.036 -13.875 2.886 1.00 85.62 179 LEU A O 1
ATOM 1451 N N . SER A 1 180 ? 10.307 -12.253 4.417 1.00 83.12 180 SER A N 1
ATOM 1452 C CA . SER A 1 180 ? 10.223 -13.111 5.602 1.00 83.12 180 SER A CA 1
ATOM 1453 C C . SER A 1 180 ? 8.818 -13.135 6.224 1.00 83.12 180 SER A C 1
ATOM 1455 O O . SER A 1 180 ? 8.641 -13.668 7.316 1.00 83.12 180 SER A O 1
ATOM 1457 N N . CYS A 1 181 ? 7.815 -12.522 5.582 1.00 86.06 181 CYS A N 1
ATOM 1458 C CA . CYS A 1 181 ? 6.450 -12.451 6.104 1.00 86.06 181 CYS A CA 1
ATOM 1459 C C . CYS A 1 181 ? 5.633 -13.692 5.701 1.00 86.06 181 CYS A C 1
ATOM 1461 O O . CYS A 1 181 ? 4.931 -13.695 4.692 1.00 86.06 181 CYS A O 1
ATOM 1463 N N . GLU A 1 182 ? 5.714 -14.754 6.505 1.00 82.81 182 GLU A N 1
ATOM 1464 C CA . GLU A 1 182 ? 5.053 -16.041 6.218 1.00 82.81 182 GLU A CA 1
ATOM 1465 C C . GLU A 1 182 ? 3.528 -15.998 6.417 1.00 82.81 182 GLU A C 1
ATOM 1467 O O . GLU A 1 182 ? 2.775 -16.615 5.666 1.00 82.81 182 GLU A O 1
ATOM 1472 N N . HIS A 1 183 ? 3.048 -15.231 7.400 1.00 87.94 183 HIS A N 1
ATOM 1473 C CA . HIS A 1 183 ? 1.624 -15.170 7.755 1.00 87.94 183 HIS A CA 1
ATOM 1474 C C . HIS A 1 183 ? 0.778 -14.284 6.819 1.00 87.94 183 HIS A C 1
ATOM 1476 O O . HIS A 1 183 ? -0.450 -14.259 6.934 1.00 87.94 183 HIS A O 1
ATOM 1482 N N . THR A 1 184 ? 1.407 -13.514 5.923 1.00 94.12 184 THR A N 1
ATOM 1483 C CA . THR A 1 184 ? 0.717 -12.660 4.940 1.00 94.12 184 THR A CA 1
ATOM 1484 C C . THR A 1 184 ? 1.327 -12.877 3.546 1.00 94.12 184 THR A C 1
ATOM 1486 O O . THR A 1 184 ? 2.127 -12.057 3.082 1.00 94.12 184 THR A O 1
ATOM 1489 N N . PRO A 1 185 ? 0.942 -13.957 2.838 1.00 91.19 185 PRO A N 1
ATOM 1490 C CA . PRO A 1 185 ? 1.499 -14.303 1.527 1.00 91.19 185 PRO A CA 1
ATOM 1491 C C . PRO A 1 185 ? 1.365 -13.202 0.466 1.00 91.19 185 PRO A C 1
ATOM 1493 O O . PRO A 1 185 ? 2.184 -13.111 -0.442 1.00 91.19 185 PRO A O 1
ATOM 1496 N N . GLU A 1 186 ? 0.343 -12.354 0.549 1.00 95.88 186 GLU A N 1
ATOM 1497 C CA . GLU A 1 186 ? 0.114 -11.230 -0.364 1.00 95.88 186 GLU A CA 1
ATOM 1498 C C . GLU A 1 186 ? 1.180 -10.134 -0.230 1.00 95.88 186 GLU A C 1
ATOM 1500 O O . GLU A 1 186 ? 1.555 -9.519 -1.229 1.00 95.88 186 GLU A O 1
ATOM 1505 N N . ALA A 1 187 ? 1.703 -9.913 0.980 1.00 95.44 187 ALA A N 1
ATOM 1506 C CA . ALA A 1 187 ? 2.791 -8.967 1.209 1.00 95.44 187 ALA A CA 1
ATOM 1507 C C . ALA A 1 187 ? 4.106 -9.493 0.610 1.00 95.44 187 ALA A C 1
ATOM 1509 O O . ALA A 1 187 ? 4.803 -8.763 -0.099 1.00 95.44 187 ALA A O 1
ATOM 1510 N N . LEU A 1 188 ? 4.384 -10.789 0.809 1.00 90.50 188 LEU A N 1
ATOM 1511 C CA . LEU A 1 188 ? 5.469 -11.504 0.135 1.00 90.50 188 LEU A CA 1
ATOM 1512 C C . LEU A 1 188 ? 5.313 -11.431 -1.393 1.00 90.50 188 LEU A C 1
ATOM 1514 O O . LEU A 1 188 ? 6.273 -11.132 -2.099 1.00 90.50 188 LEU A O 1
ATOM 1518 N N . HIS A 1 189 ? 4.104 -11.661 -1.913 1.00 90.75 189 HIS A N 1
ATOM 1519 C CA . HIS A 1 189 ? 3.822 -11.638 -3.347 1.00 90.75 189 HIS A CA 1
ATOM 1520 C C . HIS A 1 189 ? 4.128 -10.271 -3.970 1.00 90.75 189 HIS A C 1
ATOM 1522 O O . HIS A 1 189 ? 4.796 -10.206 -5.003 1.00 90.75 189 HIS A O 1
ATOM 1528 N N . TRP A 1 190 ? 3.713 -9.180 -3.319 1.00 95.88 190 TRP A N 1
ATOM 1529 C CA . TRP A 1 190 ? 4.044 -7.828 -3.767 1.00 95.88 190 TRP A CA 1
ATOM 1530 C C . TRP A 1 190 ? 5.558 -7.583 -3.773 1.00 95.88 190 TRP A C 1
ATOM 1532 O O . TRP A 1 190 ? 6.088 -7.049 -4.748 1.00 95.88 190 TRP A O 1
ATOM 1542 N N . ALA A 1 191 ? 6.267 -8.015 -2.725 1.00 92.44 191 ALA A N 1
ATOM 1543 C CA . ALA A 1 191 ? 7.715 -7.853 -2.621 1.00 92.44 191 ALA A CA 1
ATOM 1544 C C . ALA A 1 191 ? 8.469 -8.635 -3.708 1.00 92.44 191 ALA A C 1
ATOM 1546 O O . ALA A 1 191 ? 9.343 -8.083 -4.378 1.00 92.44 191 ALA A O 1
ATOM 1547 N N . VAL A 1 192 ? 8.085 -9.893 -3.946 1.00 86.75 192 VAL A N 1
ATOM 1548 C CA . VAL A 1 192 ? 8.642 -10.721 -5.025 1.00 86.75 192 VAL A CA 1
ATOM 1549 C C . VAL A 1 192 ? 8.369 -10.086 -6.384 1.00 86.75 192 VAL A C 1
ATOM 1551 O O . VAL A 1 192 ? 9.297 -9.953 -7.180 1.00 86.75 192 VAL A O 1
ATOM 1554 N N . TRP A 1 193 ? 7.136 -9.638 -6.646 1.00 91.44 193 TRP A N 1
ATOM 1555 C CA . TRP A 1 193 ? 6.797 -8.979 -7.908 1.00 91.44 193 TRP A CA 1
ATOM 1556 C C . TRP A 1 193 ? 7.622 -7.700 -8.110 1.00 91.44 193 TRP A C 1
ATOM 1558 O O . TRP A 1 193 ? 8.165 -7.485 -9.192 1.00 91.44 193 TRP A O 1
ATOM 1568 N N . ALA A 1 194 ? 7.780 -6.874 -7.070 1.00 90.62 194 ALA A N 1
ATOM 1569 C CA . ALA A 1 194 ? 8.548 -5.631 -7.131 1.00 90.62 194 ALA A CA 1
ATOM 1570 C C . ALA A 1 194 ? 10.014 -5.870 -7.520 1.00 90.62 194 ALA A C 1
ATOM 1572 O O . ALA A 1 194 ? 10.531 -5.199 -8.417 1.00 90.62 194 ALA A O 1
ATOM 1573 N N . LEU A 1 195 ? 10.661 -6.850 -6.880 1.00 86.00 195 LEU A N 1
ATOM 1574 C CA . LEU A 1 195 ? 12.043 -7.238 -7.168 1.00 86.00 195 LEU A CA 1
ATOM 1575 C C . LEU A 1 195 ? 12.170 -7.876 -8.554 1.00 86.00 195 LEU A C 1
ATOM 1577 O O . LEU A 1 195 ? 13.072 -7.534 -9.316 1.00 86.00 195 LEU A O 1
ATOM 1581 N N . ALA A 1 196 ? 11.233 -8.750 -8.917 1.00 80.88 196 ALA A N 1
ATOM 1582 C CA . ALA A 1 196 ? 11.197 -9.382 -10.226 1.00 80.88 196 ALA A CA 1
ATOM 1583 C C . ALA A 1 196 ? 11.059 -8.342 -11.350 1.00 80.88 196 ALA A C 1
ATOM 1585 O O . ALA A 1 196 ? 11.833 -8.366 -12.307 1.00 80.88 196 ALA A O 1
ATOM 1586 N N . ASN A 1 197 ? 10.141 -7.381 -11.211 1.00 87.31 197 ASN A N 1
ATOM 1587 C CA . ASN A 1 197 ? 9.940 -6.312 -12.187 1.00 87.31 197 ASN A CA 1
ATOM 1588 C C . ASN A 1 197 ? 11.210 -5.473 -12.376 1.00 87.31 197 ASN A C 1
ATOM 1590 O O . ASN A 1 197 ? 11.563 -5.172 -13.514 1.00 87.31 197 ASN A O 1
ATOM 1594 N N . LEU A 1 198 ? 11.934 -5.153 -11.297 1.00 81.06 198 LEU A N 1
ATOM 1595 C CA . LEU A 1 198 ? 13.213 -4.445 -11.395 1.00 81.06 198 LEU A CA 1
ATOM 1596 C C . LEU A 1 198 ? 14.191 -5.204 -12.300 1.00 81.06 198 LEU A C 1
ATOM 1598 O O . LEU A 1 198 ? 14.654 -4.646 -13.291 1.00 81.06 198 LEU A O 1
ATOM 1602 N N . THR A 1 199 ? 14.410 -6.499 -12.052 1.00 73.56 199 THR A N 1
ATOM 1603 C CA . THR A 1 199 ? 15.356 -7.301 -12.856 1.00 73.56 199 THR A CA 1
ATOM 1604 C C . THR A 1 199 ? 14.986 -7.400 -14.344 1.00 73.56 199 THR A C 1
ATOM 1606 O O . THR A 1 199 ? 15.861 -7.600 -15.185 1.00 73.56 199 THR A O 1
ATOM 1609 N N . GLN A 1 200 ? 13.704 -7.247 -14.691 1.00 72.69 200 GLN A N 1
ATOM 1610 C CA . GLN A 1 200 ? 13.232 -7.293 -16.077 1.00 72.69 200 GLN A CA 1
ATOM 1611 C C . GLN A 1 200 ? 13.292 -5.931 -16.774 1.00 72.69 200 GLN A C 1
ATOM 1613 O O . GLN A 1 200 ? 13.638 -5.863 -17.952 1.00 72.69 200 GLN A O 1
ATOM 1618 N N . VAL A 1 201 ? 12.948 -4.852 -16.068 1.00 71.31 201 VAL A N 1
ATOM 1619 C CA . VAL A 1 201 ? 12.723 -3.533 -16.675 1.00 71.31 201 VAL A CA 1
ATOM 1620 C C . VAL A 1 201 ? 14.004 -2.730 -16.873 1.00 71.31 201 VAL A C 1
ATOM 1622 O O . VAL A 1 201 ? 14.096 -2.009 -17.867 1.00 71.31 201 VAL A O 1
ATOM 1625 N N . TYR A 1 202 ? 14.998 -2.841 -15.986 1.00 63.22 202 TYR A N 1
ATOM 1626 C CA . TYR A 1 202 ? 16.258 -2.098 -16.145 1.00 63.22 202 TYR A CA 1
ATOM 1627 C C . TYR A 1 202 ? 17.461 -3.005 -16.365 1.00 63.22 202 TYR A C 1
ATOM 1629 O O . TYR A 1 202 ? 18.545 -2.701 -15.885 1.00 63.22 202 TYR A O 1
ATOM 1637 N N . ARG A 1 203 ? 17.271 -4.106 -17.104 1.00 55.06 203 ARG A N 1
ATOM 1638 C CA . ARG A 1 203 ? 18.286 -5.133 -17.412 1.00 55.06 203 ARG A CA 1
ATOM 1639 C C . ARG A 1 203 ? 19.646 -4.569 -17.891 1.00 55.06 203 ARG A C 1
ATOM 1641 O O . ARG A 1 203 ? 20.652 -5.241 -17.711 1.00 55.06 203 ARG A O 1
ATOM 1648 N N . ASP A 1 204 ? 19.671 -3.338 -18.415 1.00 47.84 204 ASP A N 1
ATOM 1649 C CA . ASP A 1 204 ? 20.866 -2.611 -18.885 1.00 47.84 204 ASP A CA 1
ATOM 1650 C C . ASP A 1 204 ? 21.515 -1.657 -17.853 1.00 47.84 204 ASP A C 1
ATOM 1652 O O . ASP A 1 204 ? 22.515 -1.010 -18.157 1.00 47.84 204 ASP A O 1
ATOM 1656 N N . ARG A 1 205 ? 20.963 -1.509 -16.640 1.00 48.31 205 ARG A N 1
ATOM 1657 C CA . ARG A 1 205 ? 21.631 -0.815 -15.524 1.00 48.31 205 ARG A CA 1
ATOM 1658 C C . ARG A 1 205 ? 22.366 -1.866 -14.696 1.00 48.31 205 ARG A C 1
ATOM 1660 O O . ARG A 1 205 ? 21.751 -2.859 -14.330 1.00 48.31 205 ARG A O 1
ATOM 1667 N N . ASP A 1 206 ? 23.649 -1.655 -14.399 1.00 44.16 206 ASP A N 1
ATOM 1668 C CA . ASP A 1 206 ? 24.535 -2.587 -13.676 1.00 44.16 206 ASP A CA 1
ATOM 1669 C C . ASP A 1 206 ? 23.973 -3.060 -12.316 1.00 44.16 206 ASP A C 1
ATOM 1671 O O . ASP A 1 206 ? 24.348 -2.581 -11.243 1.00 44.16 206 ASP A O 1
ATOM 1675 N N . TYR A 1 207 ? 23.088 -4.060 -12.333 1.00 45.28 207 TYR A N 1
ATOM 1676 C CA . TYR A 1 207 ? 22.482 -4.651 -11.137 1.00 45.28 207 TYR A CA 1
ATOM 1677 C C . TYR A 1 207 ? 23.467 -5.428 -10.265 1.00 45.28 207 TYR A C 1
ATOM 1679 O O . TYR A 1 207 ? 23.156 -5.755 -9.119 1.00 45.28 207 TYR A O 1
ATOM 1687 N N . HIS A 1 208 ? 24.670 -5.682 -10.782 1.00 44.97 208 HIS A N 1
ATOM 1688 C CA . HIS A 1 208 ? 25.781 -6.289 -10.056 1.00 44.97 208 HIS A CA 1
ATOM 1689 C C . HIS A 1 208 ? 26.237 -5.476 -8.833 1.00 44.97 208 HIS A C 1
ATOM 1691 O O . HIS A 1 208 ? 26.989 -6.001 -8.021 1.00 44.97 208 HIS A O 1
ATOM 1697 N N . THR A 1 209 ? 25.773 -4.231 -8.679 1.00 40.16 209 THR A N 1
ATOM 1698 C CA . THR A 1 209 ? 26.124 -3.348 -7.554 1.00 40.16 209 THR A CA 1
ATOM 1699 C C . THR A 1 209 ? 25.109 -3.335 -6.406 1.00 40.16 209 THR A C 1
ATOM 1701 O O . THR A 1 209 ? 25.408 -2.792 -5.343 1.00 40.16 209 THR A O 1
ATOM 1704 N N . TYR A 1 210 ? 23.925 -3.940 -6.564 1.00 46.44 210 TYR A N 1
ATOM 1705 C CA . TYR A 1 210 ? 22.901 -3.934 -5.516 1.00 46.44 210 TYR A CA 1
ATOM 1706 C C . TYR A 1 210 ? 22.906 -5.239 -4.719 1.00 46.44 210 TYR A C 1
ATOM 1708 O O . TYR A 1 210 ? 22.532 -6.305 -5.219 1.00 46.44 210 TYR A O 1
ATOM 1716 N N . HIS A 1 211 ? 23.293 -5.124 -3.452 1.00 43.22 211 HIS A N 1
ATOM 1717 C CA . HIS A 1 211 ? 23.360 -6.227 -2.504 1.00 43.22 211 HIS A CA 1
ATOM 1718 C C . HIS A 1 211 ? 22.193 -6.158 -1.508 1.00 43.22 211 HIS A C 1
ATOM 1720 O O . HIS A 1 211 ? 21.874 -5.092 -0.981 1.00 43.22 211 HIS A O 1
ATOM 1726 N N . ALA A 1 212 ? 21.562 -7.298 -1.224 1.00 45.03 212 ALA A N 1
ATOM 1727 C CA . ALA A 1 212 ? 20.704 -7.455 -0.051 1.00 45.03 212 ALA A CA 1
ATOM 1728 C C . ALA A 1 212 ? 21.521 -7.209 1.242 1.00 45.03 212 ALA A C 1
ATOM 1730 O O . ALA A 1 212 ? 22.750 -7.289 1.197 1.00 45.03 212 ALA A O 1
ATOM 1731 N N . PRO A 1 213 ? 20.892 -6.993 2.416 1.00 36.28 213 PRO A N 1
ATOM 1732 C CA . PRO A 1 213 ? 21.589 -6.872 3.704 1.00 36.28 213 PRO A CA 1
ATOM 1733 C C . PRO A 1 213 ? 22.542 -8.040 4.014 1.00 36.28 213 PRO A C 1
ATOM 1735 O O . PRO A 1 213 ? 23.463 -7.903 4.809 1.00 36.28 213 PRO A O 1
ATOM 1738 N N . THR A 1 214 ? 22.344 -9.186 3.359 1.00 40.22 214 THR A N 1
ATOM 1739 C CA . THR A 1 214 ? 23.196 -10.380 3.422 1.00 40.22 214 THR A CA 1
ATOM 1740 C C . THR A 1 214 ? 24.427 -10.334 2.504 1.00 40.22 214 THR A C 1
ATOM 1742 O O . THR A 1 214 ? 25.171 -11.309 2.443 1.00 40.22 214 THR A O 1
ATOM 1745 N N . GLY A 1 215 ? 24.646 -9.252 1.749 1.00 38.75 215 GLY A N 1
ATOM 1746 C CA . GLY A 1 215 ? 25.736 -9.127 0.773 1.00 38.75 215 GLY A CA 1
ATOM 1747 C C . GLY A 1 215 ? 25.491 -9.850 -0.558 1.00 38.75 215 GLY A C 1
ATOM 1748 O O . GLY A 1 215 ? 26.344 -9.821 -1.443 1.00 38.75 215 GLY A O 1
ATOM 1749 N N . MET A 1 216 ? 24.335 -10.492 -0.748 1.00 39.06 216 MET A N 1
ATOM 1750 C CA . MET A 1 216 ? 24.019 -11.223 -1.981 1.00 39.06 216 MET A CA 1
ATOM 1751 C C . MET A 1 216 ? 23.473 -10.287 -3.067 1.00 39.06 216 MET A C 1
ATOM 1753 O O . MET A 1 216 ? 22.628 -9.449 -2.744 1.00 39.06 216 MET A O 1
ATOM 1757 N N . PRO A 1 217 ? 23.884 -10.434 -4.344 1.00 44.06 217 PRO A N 1
ATOM 1758 C CA . PRO A 1 217 ? 23.261 -9.712 -5.452 1.00 44.06 217 PRO A CA 1
ATOM 1759 C C . PRO A 1 217 ? 21.741 -9.913 -5.440 1.00 44.06 217 PRO A C 1
ATOM 1761 O O . PRO A 1 217 ? 21.285 -11.024 -5.175 1.00 44.06 217 PRO A O 1
ATOM 1764 N N . LEU A 1 218 ? 20.950 -8.882 -5.761 1.00 49.31 218 LEU A N 1
ATOM 1765 C CA . LEU A 1 218 ? 19.476 -8.983 -5.837 1.00 49.31 218 LEU A CA 1
ATOM 1766 C C . LEU A 1 218 ? 18.996 -10.169 -6.702 1.00 49.31 218 LEU A C 1
ATOM 1768 O O . LEU A 1 218 ? 17.983 -10.794 -6.395 1.00 49.31 218 LEU A O 1
ATOM 1772 N N . ALA A 1 219 ? 19.753 -10.517 -7.749 1.00 44.28 219 ALA A N 1
ATOM 1773 C CA . ALA A 1 219 ? 19.501 -11.676 -8.611 1.00 44.28 219 ALA A CA 1
ATOM 1774 C C . ALA A 1 219 ? 19.541 -13.033 -7.871 1.00 44.28 219 ALA A C 1
ATOM 1776 O O . ALA A 1 219 ? 19.013 -14.025 -8.369 1.00 44.28 219 ALA A O 1
ATOM 1777 N N . CYS A 1 220 ? 20.154 -13.068 -6.688 1.00 38.50 220 CYS A N 1
ATOM 1778 C CA . CYS A 1 220 ? 20.380 -14.251 -5.867 1.00 38.50 220 CYS A CA 1
ATOM 1779 C C . CYS A 1 220 ? 19.533 -14.271 -4.593 1.00 38.50 220 CYS A C 1
ATOM 1781 O O . CYS A 1 220 ? 19.781 -15.120 -3.746 1.00 38.50 220 CYS A O 1
ATOM 1783 N N . ILE A 1 221 ? 18.588 -13.349 -4.388 1.00 44.78 221 ILE A N 1
ATOM 1784 C CA . ILE A 1 221 ? 17.763 -13.414 -3.178 1.00 44.78 221 ILE A CA 1
ATOM 1785 C C . ILE A 1 221 ? 16.954 -14.718 -3.204 1.00 44.78 221 ILE A C 1
ATOM 1787 O O . ILE A 1 221 ? 16.438 -15.137 -4.242 1.00 44.78 221 ILE A O 1
ATOM 1791 N N . TYR A 1 222 ? 16.911 -15.375 -2.051 1.00 43.44 222 TYR A N 1
ATOM 1792 C CA . TYR A 1 222 ? 16.252 -16.652 -1.826 1.00 43.44 222 TYR A CA 1
ATOM 1793 C C . TYR A 1 222 ? 14.989 -16.403 -1.002 1.00 43.44 222 TYR A C 1
ATOM 1795 O O . TYR A 1 222 ? 15.060 -15.725 0.022 1.00 43.44 222 TYR A O 1
ATOM 1803 N N . VAL A 1 223 ? 13.852 -16.964 -1.411 1.00 42.41 223 VAL A N 1
ATOM 1804 C CA . VAL A 1 223 ? 12.662 -17.046 -0.548 1.00 42.41 223 VAL A CA 1
ATOM 1805 C C . VAL A 1 223 ? 12.592 -18.481 -0.035 1.00 42.41 223 VAL A C 1
ATOM 1807 O O . VAL A 1 223 ? 12.622 -19.421 -0.830 1.00 42.41 223 VAL A O 1
ATOM 1810 N N . ARG A 1 224 ? 12.573 -18.659 1.291 1.00 34.44 224 ARG A N 1
ATOM 1811 C CA . ARG A 1 224 ? 12.374 -19.976 1.909 1.00 34.44 224 ARG A CA 1
ATOM 1812 C C . ARG A 1 224 ? 10.903 -20.357 1.799 1.00 34.44 224 ARG A C 1
ATOM 1814 O O . ARG A 1 224 ? 10.038 -19.598 2.218 1.00 34.44 224 ARG A O 1
ATOM 1821 N N . ASP A 1 225 ? 10.647 -21.540 1.260 1.00 36.53 225 ASP A N 1
ATOM 1822 C CA . ASP A 1 225 ? 9.360 -22.215 1.379 1.00 36.53 225 ASP A CA 1
ATOM 1823 C C . ASP A 1 225 ? 9.350 -22.992 2.707 1.00 36.53 225 ASP A C 1
ATOM 1825 O O . ASP A 1 225 ? 10.235 -23.809 2.960 1.00 36.53 225 ASP A O 1
ATOM 1829 N N . GLY A 1 226 ? 8.372 -22.723 3.575 1.00 38.50 226 GLY A N 1
ATOM 1830 C CA . GLY A 1 226 ? 8.220 -23.384 4.877 1.00 38.50 226 GLY A CA 1
ATOM 1831 C C . GLY A 1 226 ? 7.845 -24.870 4.797 1.00 38.50 226 GLY A C 1
ATOM 1832 O O . GLY A 1 226 ? 7.752 -25.526 5.832 1.00 38.50 226 GLY A O 1
ATOM 1833 N N . SER A 1 227 ? 7.631 -25.416 3.595 1.00 37.16 227 SER A N 1
ATOM 1834 C CA . SER A 1 227 ? 7.231 -26.812 3.390 1.00 37.16 227 SER A CA 1
ATOM 1835 C C . SER A 1 227 ? 8.349 -27.741 2.896 1.00 37.16 227 SER A C 1
ATOM 1837 O O . SER A 1 227 ? 8.200 -28.961 2.975 1.00 37.16 227 SER A O 1
ATOM 1839 N N . THR A 1 228 ? 9.493 -27.215 2.442 1.00 33.09 228 THR A N 1
ATOM 1840 C CA . THR A 1 228 ? 10.626 -28.029 1.968 1.00 33.09 228 THR A CA 1
ATOM 1841 C C . THR A 1 228 ? 11.970 -27.369 2.290 1.00 33.09 228 THR A C 1
ATOM 1843 O O . THR A 1 228 ? 12.142 -26.165 2.143 1.00 33.09 228 THR A O 1
ATOM 1846 N N . SER A 1 229 ? 12.968 -28.153 2.718 1.00 29.00 229 SER A N 1
ATOM 1847 C CA . SER A 1 229 ? 14.340 -27.693 3.022 1.00 29.00 229 SER A CA 1
ATOM 1848 C C . SER A 1 229 ? 15.142 -27.252 1.780 1.00 29.00 229 SER A C 1
ATOM 1850 O O . SER A 1 229 ? 16.334 -27.544 1.672 1.00 29.00 229 SER A O 1
ATOM 1852 N N . THR A 1 230 ? 14.522 -26.584 0.807 1.00 29.27 230 THR A N 1
ATOM 1853 C CA . THR A 1 230 ? 15.139 -26.232 -0.476 1.00 29.27 230 THR A CA 1
ATOM 1854 C C . THR A 1 230 ? 15.192 -24.715 -0.657 1.00 29.27 230 THR A C 1
ATOM 1856 O O . THR A 1 230 ? 14.178 -24.026 -0.664 1.00 29.27 230 THR A O 1
ATOM 1859 N N . SER A 1 231 ? 16.407 -24.183 -0.805 1.00 32.72 231 SER A N 1
ATOM 1860 C CA . SER A 1 231 ? 16.675 -22.777 -1.126 1.00 32.72 231 SER A CA 1
ATOM 1861 C C . SER A 1 231 ? 16.351 -22.512 -2.601 1.00 32.72 231 SER A C 1
ATOM 1863 O O . SER A 1 231 ? 17.051 -23.026 -3.473 1.00 32.72 231 SER A O 1
ATOM 1865 N N . ILE A 1 232 ? 15.318 -21.719 -2.905 1.00 38.44 232 ILE A N 1
ATOM 1866 C CA . ILE A 1 232 ? 14.905 -21.428 -4.290 1.00 38.44 232 ILE A CA 1
ATOM 1867 C C . ILE A 1 232 ? 15.311 -19.993 -4.664 1.00 38.44 232 ILE A C 1
ATOM 1869 O O . ILE A 1 232 ? 14.985 -19.041 -3.955 1.00 38.44 232 ILE A O 1
ATOM 1873 N N . LEU A 1 233 ? 16.047 -19.839 -5.773 1.00 39.25 233 LEU A N 1
ATOM 1874 C CA . LEU A 1 233 ? 16.382 -18.540 -6.373 1.00 39.25 233 LEU A CA 1
ATOM 1875 C C . LEU A 1 233 ? 15.096 -17.784 -6.771 1.0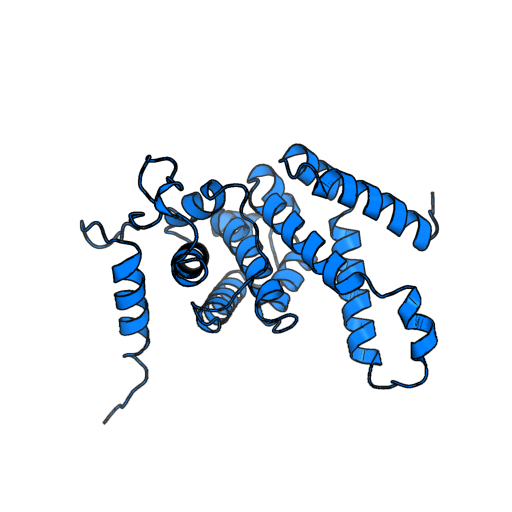0 39.25 233 LEU A C 1
ATOM 1877 O O . LEU A 1 233 ? 14.151 -18.387 -7.281 1.00 39.25 233 LEU A O 1
ATOM 1881 N N . ILE A 1 234 ? 15.079 -16.453 -6.627 1.00 47.03 234 ILE A N 1
ATOM 1882 C CA . ILE A 1 234 ? 13.956 -15.598 -7.065 1.00 47.03 234 ILE A CA 1
ATOM 1883 C C . ILE A 1 234 ? 13.541 -15.851 -8.530 1.00 47.03 234 ILE A C 1
ATOM 1885 O O . ILE A 1 234 ? 12.355 -15.802 -8.843 1.00 47.03 234 ILE A O 1
ATOM 1889 N N . LEU A 1 235 ? 14.475 -16.187 -9.428 1.00 41.31 235 LEU A N 1
ATOM 1890 C CA . LEU A 1 235 ? 14.183 -16.471 -10.843 1.00 41.31 235 LEU A CA 1
ATOM 1891 C C . LEU A 1 235 ? 13.300 -17.725 -11.075 1.00 41.31 235 LEU A C 1
ATOM 1893 O O . LEU A 1 235 ? 12.271 -17.604 -11.742 1.00 41.31 235 LEU A O 1
ATOM 1897 N N . PRO A 1 236 ? 13.625 -18.920 -10.544 1.00 38.34 236 PRO A N 1
ATOM 1898 C CA . PRO A 1 236 ? 12.772 -20.103 -10.685 1.00 38.34 236 PRO A CA 1
ATOM 1899 C C . PRO A 1 236 ? 11.463 -20.054 -9.882 1.00 38.34 236 PRO A C 1
ATOM 1901 O O . PRO A 1 236 ? 10.496 -20.678 -10.312 1.00 38.34 236 PRO A O 1
ATOM 1904 N N . LEU A 1 237 ? 11.364 -19.284 -8.788 1.00 40.00 237 LEU A N 1
ATOM 1905 C CA . LEU A 1 237 ? 10.084 -19.060 -8.090 1.00 40.00 237 LEU A CA 1
ATOM 1906 C C . LEU A 1 237 ? 9.073 -18.305 -8.958 1.00 40.00 237 LEU A C 1
ATOM 1908 O O . LEU A 1 237 ? 7.887 -18.632 -8.930 1.00 40.00 237 LEU A O 1
ATOM 1912 N N . ILE A 1 238 ? 9.534 -17.349 -9.769 1.00 45.16 238 ILE A N 1
ATOM 1913 C CA . ILE A 1 238 ? 8.688 -16.658 -10.750 1.00 45.16 238 ILE A CA 1
ATOM 1914 C C . ILE A 1 238 ? 8.161 -17.671 -11.775 1.00 45.16 238 ILE A C 1
ATOM 1916 O O . ILE A 1 238 ? 6.966 -17.689 -12.047 1.00 45.16 238 ILE A O 1
ATOM 1920 N N . HIS A 1 239 ? 9.008 -18.576 -12.280 1.00 38.56 239 HIS A N 1
ATOM 1921 C CA . HIS A 1 239 ? 8.579 -19.590 -13.250 1.00 38.56 239 HIS A CA 1
ATOM 1922 C C . HIS A 1 239 ? 7.629 -20.634 -12.632 1.00 38.56 239 HIS A C 1
ATOM 1924 O O . HIS A 1 239 ? 6.616 -20.971 -13.235 1.00 38.56 239 HIS A O 1
ATOM 1930 N N . HIS A 1 240 ? 7.903 -21.118 -11.418 1.00 36.53 240 HIS A N 1
ATOM 1931 C CA . HIS A 1 240 ? 7.121 -22.182 -10.781 1.00 36.53 240 HIS A CA 1
ATOM 1932 C C . HIS A 1 240 ? 5.782 -21.685 -10.207 1.00 36.53 240 HIS A C 1
ATOM 1934 O O . HIS A 1 240 ? 4.754 -22.330 -10.401 1.00 36.53 240 HIS A O 1
ATOM 1940 N N . SER A 1 241 ? 5.757 -20.507 -9.573 1.00 38.50 241 SER A N 1
ATOM 1941 C CA . SER A 1 241 ? 4.533 -19.937 -8.980 1.00 38.50 241 SER A CA 1
ATOM 1942 C C . SER A 1 241 ? 3.548 -19.432 -10.041 1.00 38.50 241 SER A C 1
ATOM 1944 O O . SER A 1 241 ? 2.337 -19.564 -9.857 1.00 38.50 241 SER A O 1
ATOM 1946 N N . LEU A 1 242 ? 4.051 -18.896 -11.166 1.00 38.22 242 LEU A N 1
ATOM 1947 C CA . LEU A 1 242 ? 3.220 -18.528 -12.320 1.00 38.22 242 LEU A CA 1
ATOM 1948 C C . LEU A 1 242 ? 2.742 -19.772 -13.094 1.00 38.22 242 LEU A C 1
ATOM 1950 O O . LEU A 1 242 ? 1.579 -19.818 -13.489 1.00 38.22 242 LEU A O 1
ATOM 1954 N N . CYS A 1 243 ? 3.573 -20.813 -13.254 1.00 32.06 243 CYS A N 1
ATOM 1955 C CA . CYS A 1 243 ? 3.164 -22.046 -13.947 1.00 32.06 243 CYS A CA 1
ATOM 1956 C C . CYS A 1 243 ? 2.149 -22.892 -13.156 1.00 32.06 243 CYS A C 1
ATOM 1958 O O . CYS A 1 243 ? 1.244 -23.471 -13.757 1.00 32.06 243 CYS A O 1
ATOM 1960 N N . GLN A 1 244 ? 2.243 -22.950 -11.822 1.00 32.34 244 GLN A N 1
ATOM 1961 C CA . GLN A 1 244 ? 1.299 -23.732 -11.009 1.00 32.34 244 GLN A CA 1
ATOM 1962 C C . GLN A 1 244 ? -0.082 -23.076 -10.858 1.00 32.34 244 GLN A C 1
ATOM 1964 O O . GLN A 1 244 ? -1.063 -23.766 -10.596 1.00 32.34 244 GLN A O 1
ATOM 1969 N N . ARG A 1 245 ? -0.200 -21.756 -11.056 1.00 34.69 245 ARG A N 1
ATOM 1970 C CA . ARG A 1 245 ? -1.500 -21.057 -11.016 1.00 34.69 245 ARG A CA 1
ATOM 1971 C C . ARG A 1 245 ? -2.220 -21.016 -12.366 1.00 34.69 245 ARG A C 1
ATOM 1973 O O . ARG A 1 245 ? -3.430 -20.823 -12.384 1.00 34.69 245 ARG A O 1
ATOM 1980 N N . LEU A 1 246 ? -1.517 -21.262 -13.474 1.00 29.67 246 LEU A N 1
ATOM 1981 C CA . LEU A 1 246 ? -2.112 -21.390 -14.812 1.00 29.67 246 LEU A CA 1
ATOM 1982 C C . LEU A 1 246 ? -2.633 -22.804 -15.125 1.00 29.67 246 LEU A C 1
ATOM 1984 O O . LEU A 1 246 ? -3.325 -22.988 -16.120 1.00 29.67 246 LEU A O 1
ATOM 1988 N N . THR A 1 247 ? -2.358 -23.799 -14.278 1.00 28.72 247 THR A N 1
ATOM 1989 C CA . THR A 1 247 ? -2.799 -25.194 -14.477 1.00 28.72 247 THR A CA 1
ATOM 1990 C C . THR A 1 247 ? -4.098 -25.565 -13.749 1.00 28.72 247 THR A C 1
ATOM 1992 O O . THR A 1 247 ? -4.540 -26.700 -13.865 1.00 28.72 247 THR A O 1
ATOM 1995 N N . PHE A 1 248 ? -4.770 -24.626 -13.066 1.00 30.84 248 PHE A N 1
ATOM 1996 C CA . PHE A 1 248 ? -6.031 -24.898 -12.347 1.00 30.84 248 PHE A CA 1
ATOM 1997 C C . PHE A 1 248 ? -7.286 -24.241 -12.947 1.00 30.84 248 PHE A C 1
ATOM 1999 O O . PHE A 1 248 ? -8.302 -24.097 -12.272 1.00 30.84 248 PHE A O 1
ATOM 2006 N N . CYS A 1 249 ? -7.244 -23.865 -14.227 1.00 31.48 249 CYS A N 1
ATOM 2007 C CA . CYS A 1 249 ? -8.436 -23.447 -14.965 1.00 31.48 249 CYS A CA 1
ATOM 2008 C C . CYS A 1 249 ? -8.361 -23.968 -16.408 1.00 31.48 249 CYS A C 1
ATOM 2010 O O . CYS A 1 249 ? -8.045 -23.235 -17.341 1.00 31.48 249 CYS A O 1
ATOM 2012 N N . GLY A 1 250 ? -8.583 -25.273 -16.578 1.00 27.38 250 GLY A N 1
ATOM 2013 C CA . GLY A 1 250 ? -8.574 -25.925 -17.884 1.00 27.38 250 GLY A CA 1
ATOM 2014 C C . GLY A 1 250 ? -9.048 -27.372 -17.800 1.00 27.38 250 GLY A C 1
ATOM 2015 O O . GLY A 1 250 ? -8.274 -28.243 -17.431 1.00 27.38 250 GLY A O 1
ATOM 2016 N N . THR A 1 251 ? -10.321 -27.561 -18.155 1.00 27.19 251 THR A N 1
ATOM 2017 C CA . THR A 1 251 ? -11.001 -28.809 -18.554 1.00 27.19 251 THR A CA 1
ATOM 2018 C C . THR A 1 251 ? -11.133 -29.919 -17.510 1.00 27.19 251 THR A C 1
ATOM 2020 O O . THR A 1 251 ? -10.291 -30.801 -17.383 1.00 27.19 251 THR A O 1
ATOM 2023 N N . SER A 1 252 ? -12.287 -29.914 -16.842 1.00 33.47 252 SER A N 1
ATOM 2024 C CA . SER A 1 252 ? -13.048 -31.135 -16.597 1.00 33.47 252 SER A CA 1
ATOM 2025 C C . SER A 1 252 ? -13.556 -31.686 -17.938 1.00 33.47 252 SER A C 1
ATOM 2027 O O . SER A 1 252 ? -14.436 -31.074 -18.549 1.00 33.47 252 SER A O 1
ATOM 2029 N N . GLU A 1 253 ? -12.991 -32.811 -18.366 1.00 34.19 253 GLU A N 1
ATOM 2030 C CA . GLU A 1 253 ? -13.685 -33.866 -19.120 1.00 34.19 253 GLU A CA 1
ATOM 2031 C C . GLU A 1 253 ? -13.779 -35.103 -18.223 1.00 34.19 253 GLU A C 1
ATOM 2033 O O . GLU A 1 253 ? -12.793 -35.369 -17.494 1.00 34.19 253 GLU A O 1
#

Foldseek 3Di:
DDDPPVVLVVVLVVLLVVCLVPVDLVSLVVCVVSVVVVVLVVLVVVVVVVVVPCVVVPPCPVVCVVPVCSVVVNLSSLVSLLSLLLDPVNLLVCLDQVNLLVLLVQLPDCVPHLSSNLSSLSSLLSSCLVDPVSNVVSVHDNDDPVSSLVSLVVSLVPDDLQDDDPDDDPDLQSLLVSLPRPRRVSSNSSSLSVLSSVCNHPVVPPQVPDADPVRHRSQADWRDDPPDPDTDGSVVCVVVVVVVVVPPPDDDD

Organism: Rhipicephalus microplus (NCBI:txid6941)

Secondary structure (DSSP, 8-state):
----HHHHHHHHHHHHHHHHH---HHHHHHHHHTTHHHHHHHHHHHHHHHHHHTTSTTS-TTTGGG-TTHHHHHHHHHHHHHHHHHSTTTHHHH--HHHHHHHHHHTT--TTTTHHHHHHHHHHHHHHTT-HHHHHHHT--SS-HHHHHHHHHHHHHHS-TT-------S-SHHHHHHTT-TT-HHHHHHHHHHHHHHHHHTTTS-GGG-B-TTS-BGGG-EEEPTTSS-EEEHHHHHHHHHHHHSSSSS---

pLDDT: mean 70.94, std 23.39, range [27.19, 98.5]

InterPro domains:
  IPR011989 Armadillo-like helical [G3DSA:1.25.10.10] (5-210)
  IPR016024 Armadillo-type fold [SSF48371] (11-203)
  IPR051341 Zyg-11-related ubiquitin ligase adapter protein [PTHR12904] (12-207)
  IPR055142 Protein zer-1 homolog-like, C-terminal domain [PF22964] (21-205)

Radius of gyration: 19.88 Å; chains: 1; bounding box: 45×64×40 Å